Protein AF-A0AAV2QB35-F1 (afdb_monomer)

Structure (mmCIF, N/CA/C/O backbone):
data_AF-A0AAV2QB35-F1
#
_entry.id   AF-A0AAV2QB35-F1
#
loop_
_atom_site.group_PDB
_atom_site.id
_atom_site.type_symbol
_atom_site.label_atom_id
_atom_site.label_alt_id
_atom_site.label_comp_id
_atom_site.label_asym_id
_atom_site.label_entity_id
_atom_site.label_seq_id
_atom_site.pdbx_PDB_ins_code
_atom_site.Cartn_x
_atom_site.Cartn_y
_atom_site.Cartn_z
_atom_site.occupancy
_atom_site.B_iso_or_equiv
_atom_site.auth_seq_id
_atom_site.auth_comp_id
_atom_site.auth_asym_id
_atom_site.auth_atom_id
_atom_site.pdbx_PDB_model_num
ATOM 1 N N . ILE A 1 1 ? 18.410 -14.491 -2.965 1.00 77.62 1 ILE A N 1
ATOM 2 C CA . ILE A 1 1 ? 17.699 -13.394 -2.264 1.00 77.62 1 ILE A CA 1
ATOM 3 C C . ILE A 1 1 ? 16.600 -12.892 -3.188 1.00 77.62 1 ILE A C 1
ATOM 5 O O . ILE A 1 1 ? 16.887 -12.615 -4.350 1.00 77.62 1 ILE A O 1
ATOM 9 N N . VAL A 1 2 ? 15.359 -12.854 -2.707 1.00 91.88 2 VAL A N 1
ATOM 10 C CA . VAL A 1 2 ? 14.201 -12.323 -3.445 1.00 91.88 2 VAL A CA 1
ATOM 11 C C . VAL A 1 2 ? 14.108 -10.816 -3.195 1.00 91.88 2 VAL A C 1
ATOM 13 O O . VAL A 1 2 ? 14.470 -10.364 -2.118 1.00 91.88 2 VAL A O 1
ATOM 16 N N . TYR A 1 3 ? 13.650 -10.042 -4.180 1.00 95.44 3 TYR A N 1
ATOM 17 C CA . TYR A 1 3 ? 13.318 -8.626 -4.008 1.00 95.44 3 TYR A CA 1
ATOM 18 C C . TYR A 1 3 ? 12.000 -8.318 -4.701 1.00 95.44 3 TYR A C 1
ATOM 20 O O . TYR A 1 3 ? 11.795 -8.698 -5.857 1.00 95.44 3 TYR A O 1
ATOM 28 N N . SER A 1 4 ? 11.152 -7.566 -4.013 1.00 97.88 4 SER A N 1
ATOM 29 C CA . SER A 1 4 ? 9.894 -7.069 -4.557 1.00 97.88 4 SER A CA 1
ATOM 30 C C . SER A 1 4 ? 10.131 -5.958 -5.569 1.00 97.88 4 SER A C 1
ATOM 32 O O . SER A 1 4 ? 10.997 -5.100 -5.378 1.00 97.88 4 SER A O 1
ATOM 34 N N . ARG A 1 5 ? 9.374 -5.983 -6.668 1.00 98.25 5 ARG A N 1
ATOM 35 C CA . ARG A 1 5 ? 9.506 -5.013 -7.755 1.00 98.25 5 ARG A CA 1
ATOM 36 C C . ARG A 1 5 ? 8.150 -4.553 -8.261 1.00 98.25 5 ARG A C 1
ATOM 38 O O . ARG A 1 5 ? 7.239 -5.363 -8.400 1.00 98.25 5 ARG A O 1
ATOM 45 N N . VAL A 1 6 ? 8.073 -3.277 -8.612 1.00 98.44 6 VAL A N 1
ATOM 46 C CA . VAL A 1 6 ? 6.995 -2.701 -9.419 1.00 98.44 6 VAL A CA 1
ATOM 47 C C . VAL A 1 6 ? 7.465 -2.619 -10.865 1.00 98.44 6 VAL A C 1
ATOM 49 O O . VAL A 1 6 ? 8.637 -2.347 -11.123 1.00 98.44 6 VAL A O 1
ATOM 52 N N . ALA A 1 7 ? 6.573 -2.886 -11.814 1.00 98.31 7 ALA A N 1
ATOM 53 C CA . ALA A 1 7 ? 6.858 -2.767 -13.237 1.00 98.31 7 ALA A CA 1
ATOM 54 C C . ALA A 1 7 ? 5.775 -1.946 -13.935 1.00 98.31 7 ALA A C 1
ATOM 56 O O . ALA A 1 7 ? 4.620 -1.958 -13.510 1.00 98.31 7 ALA A O 1
ATOM 57 N N . LYS A 1 8 ? 6.146 -1.266 -15.022 1.00 97.25 8 LYS A N 1
ATOM 58 C CA . LYS A 1 8 ? 5.216 -0.529 -15.886 1.00 97.25 8 LYS A CA 1
ATOM 59 C C . LYS A 1 8 ? 5.380 -0.936 -17.347 1.00 97.25 8 LYS A C 1
ATOM 61 O O . LYS A 1 8 ? 6.457 -1.354 -17.769 1.00 97.25 8 LYS A O 1
ATOM 66 N N . VAL A 1 9 ? 4.298 -0.777 -18.103 1.00 97.88 9 VAL A N 1
ATOM 67 C CA . VAL A 1 9 ? 4.242 -0.893 -19.566 1.00 97.88 9 VAL A CA 1
ATOM 68 C C . VAL A 1 9 ? 3.297 0.176 -20.109 1.00 97.88 9 VAL A C 1
ATOM 70 O O . VAL A 1 9 ? 2.328 0.551 -19.446 1.00 97.88 9 VAL A O 1
ATOM 73 N N . CYS A 1 10 ? 3.548 0.662 -21.320 1.00 97.38 10 CYS A N 1
ATOM 74 C CA . CYS A 1 10 ? 2.635 1.585 -21.983 1.00 97.38 10 CYS A CA 1
ATOM 75 C C . CYS A 1 10 ? 1.424 0.831 -22.540 1.00 97.38 10 CYS A C 1
ATOM 77 O O . CYS A 1 10 ? 1.558 -0.172 -23.236 1.00 97.38 10 CYS A O 1
ATOM 79 N N . ARG A 1 11 ? 0.221 1.357 -22.286 1.00 96.81 11 ARG A N 1
ATOM 80 C CA . ARG A 1 11 ? -1.047 0.736 -22.708 1.00 96.81 11 ARG A CA 1
ATOM 81 C C . ARG A 1 11 ? -1.145 0.482 -24.219 1.00 96.81 11 ARG A C 1
ATOM 83 O O . ARG A 1 11 ? -1.779 -0.484 -24.624 1.00 96.81 11 ARG A O 1
ATOM 90 N N . HIS A 1 12 ? -0.556 1.355 -25.033 1.00 95.44 12 HIS A N 1
ATOM 91 C CA . HIS A 1 12 ? -0.608 1.293 -26.499 1.00 95.44 12 HIS A CA 1
ATOM 92 C C . HIS A 1 12 ? 0.713 0.818 -27.124 1.00 95.44 12 HIS A C 1
ATOM 94 O O . HIS A 1 12 ? 1.019 1.177 -28.258 1.00 95.44 12 HIS A O 1
ATOM 100 N N . ASP A 1 13 ? 1.516 0.046 -26.389 1.00 96.81 13 ASP A N 1
ATOM 101 C CA . ASP A 1 13 ? 2.725 -0.562 -26.938 1.00 96.81 13 ASP A CA 1
ATOM 102 C C . ASP A 1 13 ? 2.350 -1.664 -27.950 1.00 96.81 13 ASP A C 1
ATOM 104 O O . ASP A 1 13 ? 1.782 -2.696 -27.594 1.00 96.81 13 ASP A O 1
ATOM 108 N N . LYS A 1 14 ? 2.639 -1.414 -29.230 1.00 96.50 14 LYS A N 1
ATOM 109 C CA . LYS A 1 14 ? 2.382 -2.308 -30.369 1.00 96.50 14 LYS A CA 1
ATOM 110 C C . LYS A 1 14 ? 3.528 -3.301 -30.628 1.00 96.50 14 LYS A C 1
ATOM 112 O O . LYS A 1 14 ? 3.446 -4.066 -31.588 1.00 96.50 14 LYS A O 1
ATOM 117 N N . GLY A 1 15 ? 4.591 -3.275 -29.820 1.00 95.50 15 GLY A N 1
ATOM 118 C CA . GLY A 1 15 ? 5.857 -3.942 -30.115 1.00 95.50 15 GLY A CA 1
ATOM 119 C C . GLY A 1 15 ? 6.756 -3.143 -31.065 1.00 95.50 15 GLY A C 1
ATOM 120 O O . GLY A 1 15 ? 6.350 -2.138 -31.645 1.00 95.50 15 GLY A O 1
ATOM 121 N N . GLY A 1 16 ? 8.008 -3.583 -31.212 1.00 95.44 16 GLY A N 1
ATOM 122 C CA . GLY A 1 16 ? 9.006 -2.901 -32.046 1.00 95.44 16 GLY A CA 1
ATOM 123 C C . GLY A 1 16 ? 9.010 -3.348 -33.520 1.00 95.44 16 GLY A C 1
ATOM 124 O O . GLY A 1 16 ? 8.321 -4.303 -33.894 1.00 95.44 16 GLY A O 1
ATOM 125 N N . PRO A 1 17 ? 9.822 -2.713 -34.384 1.00 94.62 17 PRO A N 1
ATOM 126 C CA . PRO A 1 17 ? 9.984 -3.107 -35.776 1.00 94.62 17 PRO A CA 1
ATOM 127 C C . PRO A 1 17 ? 10.629 -4.491 -35.926 1.00 94.62 17 PRO A C 1
ATOM 129 O O . PRO A 1 17 ? 11.305 -5.012 -35.035 1.00 94.62 17 PRO A O 1
ATOM 132 N N . HIS A 1 18 ? 10.450 -5.083 -37.110 1.00 92.31 18 HIS A N 1
ATOM 133 C CA . HIS A 1 18 ? 11.118 -6.312 -37.556 1.00 92.31 18 HIS A CA 1
ATOM 134 C C . HIS A 1 18 ? 11.116 -7.445 -36.509 1.00 92.31 18 HIS A C 1
ATOM 136 O O . HIS A 1 18 ? 10.085 -8.067 -36.254 1.00 92.31 18 HIS A O 1
ATOM 142 N N . LYS A 1 19 ? 12.276 -7.715 -35.901 1.00 92.69 19 LYS A N 1
ATOM 143 C CA . LYS A 1 19 ? 12.513 -8.787 -34.924 1.00 92.69 19 LYS A CA 1
ATOM 144 C C . LYS A 1 19 ? 11.903 -8.516 -33.539 1.00 92.69 19 LYS A C 1
ATOM 146 O O . LYS A 1 19 ? 11.843 -9.428 -32.719 1.00 92.69 19 LYS A O 1
ATOM 151 N N . PHE A 1 20 ? 11.443 -7.291 -33.275 1.00 93.69 20 PHE A N 1
ATOM 152 C CA . PHE A 1 20 ? 10.885 -6.864 -31.987 1.00 93.69 20 PHE A CA 1
ATOM 153 C C . PHE A 1 20 ? 9.349 -6.823 -31.946 1.00 93.69 20 PHE A C 1
ATOM 155 O O . PHE A 1 20 ? 8.796 -6.446 -30.917 1.00 93.69 20 PHE A O 1
ATOM 162 N N . ARG A 1 21 ? 8.651 -7.263 -33.005 1.00 94.00 21 ARG A N 1
ATOM 163 C CA . ARG A 1 21 ? 7.173 -7.211 -33.105 1.00 94.00 21 ARG A CA 1
ATOM 164 C C . ARG A 1 21 ? 6.436 -7.825 -31.912 1.00 94.00 21 ARG A C 1
ATOM 166 O O . ARG A 1 21 ? 5.411 -7.311 -31.496 1.00 94.00 21 ARG A O 1
ATOM 173 N N . ASN A 1 22 ? 6.983 -8.897 -31.338 1.00 93.94 22 ASN A N 1
ATOM 174 C CA . ASN A 1 22 ? 6.391 -9.615 -30.202 1.00 93.94 22 ASN A CA 1
ATOM 175 C C . ASN A 1 22 ? 7.131 -9.335 -28.878 1.00 93.94 22 ASN A C 1
ATOM 177 O O . ASN A 1 22 ? 7.207 -10.209 -28.011 1.00 93.94 22 ASN A O 1
ATOM 181 N N . LYS A 1 23 ? 7.778 -8.171 -28.747 1.00 95.12 23 LYS A N 1
ATOM 182 C CA . LYS A 1 23 ? 8.548 -7.767 -27.561 1.00 95.12 23 LYS A CA 1
ATOM 183 C C . LYS A 1 23 ? 8.037 -6.425 -27.047 1.00 95.12 23 LYS A C 1
ATOM 185 O O . LYS A 1 23 ? 7.847 -5.511 -27.839 1.00 95.12 23 LYS A O 1
ATOM 190 N N . TRP A 1 24 ? 7.873 -6.308 -25.729 1.00 96.88 24 TRP A N 1
ATOM 191 C CA . TRP A 1 24 ? 7.588 -5.027 -25.080 1.00 96.88 24 TRP A CA 1
ATOM 192 C C . TRP A 1 24 ? 8.720 -4.036 -25.349 1.00 96.88 24 TRP A C 1
ATOM 194 O O . TRP A 1 24 ? 9.888 -4.371 -25.142 1.00 96.88 24 TRP A O 1
ATOM 204 N N . THR A 1 25 ? 8.377 -2.821 -25.770 1.00 96.69 25 THR A N 1
ATOM 205 C CA . THR A 1 25 ? 9.335 -1.730 -26.002 1.00 96.69 25 THR A CA 1
ATOM 206 C C . THR A 1 25 ? 9.368 -0.735 -24.846 1.00 96.69 25 THR A C 1
ATOM 208 O O . THR A 1 25 ? 10.194 0.172 -24.841 1.00 96.69 25 THR A O 1
ATOM 211 N N . SER A 1 26 ? 8.452 -0.884 -23.886 1.00 97.31 26 SER A N 1
ATOM 212 C CA . SER A 1 26 ? 8.243 0.044 -22.771 1.00 97.31 26 SER A CA 1
ATOM 213 C C . SER A 1 26 ? 8.326 -0.602 -21.380 1.00 97.31 26 SER A C 1
ATOM 215 O O . SER A 1 26 ? 8.061 0.063 -20.381 1.00 97.31 26 SER A O 1
ATOM 217 N N . TYR A 1 27 ? 8.684 -1.891 -21.297 1.00 98.31 27 TYR A N 1
ATOM 218 C CA . TYR A 1 27 ? 8.778 -2.611 -20.025 1.00 98.31 27 TYR A CA 1
ATOM 219 C C . TYR A 1 27 ? 9.960 -2.120 -19.187 1.00 98.31 27 TYR A C 1
ATOM 221 O O . TYR A 1 27 ? 11.113 -2.332 -19.562 1.00 98.31 27 TYR A O 1
ATOM 229 N N . LEU A 1 28 ? 9.657 -1.553 -18.020 1.00 98.50 28 LEU A N 1
ATOM 230 C CA . LEU A 1 28 ? 10.626 -1.200 -16.983 1.00 98.50 28 LEU A CA 1
ATOM 231 C C . LEU A 1 28 ? 10.181 -1.750 -15.632 1.00 98.50 28 LEU A C 1
ATOM 233 O O . LEU A 1 28 ? 8.985 -1.913 -15.384 1.00 98.50 28 LEU A O 1
ATOM 237 N N . LYS A 1 29 ? 11.141 -2.003 -14.740 1.00 98.44 29 LYS A N 1
ATOM 238 C CA . LYS A 1 29 ? 10.894 -2.411 -13.354 1.00 98.44 29 LYS A CA 1
ATOM 239 C C . LYS A 1 29 ? 11.837 -1.716 -12.377 1.00 98.44 29 LYS A C 1
ATOM 241 O O . LYS A 1 29 ? 13.006 -1.516 -12.685 1.00 98.44 29 LYS A O 1
ATOM 246 N N . SER A 1 30 ? 11.357 -1.440 -11.173 1.00 98.44 30 SER A N 1
ATOM 247 C CA . SER A 1 30 ? 12.172 -0.945 -10.062 1.00 98.44 30 SER A CA 1
ATOM 248 C C . SER A 1 30 ? 11.907 -1.746 -8.785 1.00 98.44 30 SER A C 1
ATOM 250 O O . SER A 1 30 ? 10.865 -2.391 -8.651 1.00 98.44 30 SER A O 1
ATOM 252 N N . ARG A 1 31 ? 12.878 -1.763 -7.868 1.00 98.06 31 ARG A N 1
ATOM 253 C CA . ARG A 1 31 ? 12.754 -2.376 -6.540 1.00 98.06 31 ARG A CA 1
ATOM 254 C C . ARG A 1 31 ? 11.818 -1.539 -5.665 1.00 98.06 31 ARG A C 1
ATOM 256 O O . ARG A 1 31 ? 11.894 -0.321 -5.680 1.00 98.06 31 ARG A O 1
ATOM 263 N N . LEU A 1 32 ? 10.985 -2.203 -4.869 1.00 98.38 32 LEU A N 1
ATOM 264 C CA . LEU A 1 32 ? 10.256 -1.578 -3.762 1.00 98.38 32 LEU A CA 1
ATOM 265 C C . LEU A 1 32 ? 11.056 -1.765 -2.469 1.00 98.38 32 LEU A C 1
ATOM 267 O O . LEU A 1 32 ? 11.490 -2.885 -2.177 1.00 98.38 32 LEU A O 1
ATOM 271 N N . THR A 1 33 ? 11.239 -0.697 -1.697 1.00 97.12 33 THR A N 1
ATOM 272 C CA . THR A 1 33 ? 11.942 -0.751 -0.410 1.00 97.12 33 THR A CA 1
ATOM 273 C C . THR A 1 33 ? 10.955 -0.615 0.743 1.00 97.12 33 THR A C 1
ATOM 275 O O . THR A 1 33 ? 10.469 0.471 1.037 1.00 97.12 33 THR A O 1
ATOM 278 N N . CYS A 1 34 ? 10.679 -1.733 1.414 1.00 97.38 34 CYS A N 1
ATOM 279 C CA . CYS A 1 34 ? 9.972 -1.769 2.692 1.00 97.38 34 CYS A CA 1
ATOM 280 C C . CYS A 1 34 ? 10.963 -2.200 3.776 1.00 97.38 34 CYS A C 1
ATOM 282 O O . CYS A 1 34 ? 11.370 -3.364 3.815 1.00 97.38 34 CYS A O 1
ATOM 284 N N . SER A 1 35 ? 11.411 -1.264 4.612 1.00 95.44 35 SER A N 1
ATOM 285 C CA . SER A 1 35 ? 12.466 -1.525 5.595 1.00 95.44 35 SER A CA 1
ATOM 286 C C . SER A 1 35 ? 12.375 -0.642 6.825 1.00 95.44 35 SER A C 1
ATOM 288 O O . SER A 1 35 ? 11.901 0.486 6.740 1.00 95.44 35 SER A O 1
ATOM 290 N N . ILE A 1 36 ? 12.900 -1.132 7.944 1.00 93.88 36 ILE A N 1
ATOM 291 C CA . ILE A 1 36 ? 13.097 -0.351 9.169 1.00 93.88 36 ILE A CA 1
ATOM 292 C C . ILE A 1 36 ? 14.437 0.377 9.058 1.00 93.88 36 ILE A C 1
ATOM 294 O O . ILE A 1 36 ? 15.460 -0.255 8.778 1.00 93.88 36 ILE A O 1
ATOM 298 N N . ALA A 1 37 ? 14.427 1.694 9.263 1.00 89.12 37 ALA A N 1
ATOM 299 C CA . ALA A 1 37 ? 15.639 2.503 9.281 1.00 89.12 37 ALA A CA 1
ATOM 300 C C . ALA A 1 37 ? 16.527 2.168 10.496 1.00 89.12 37 ALA A C 1
ATOM 302 O O . ALA A 1 37 ? 16.034 1.860 11.579 1.00 89.12 37 ALA A O 1
ATOM 303 N N . GLY A 1 38 ? 17.843 2.254 10.313 1.00 84.62 38 GLY A N 1
ATOM 304 C CA . GLY A 1 38 ? 18.861 2.009 11.337 1.00 84.62 38 GLY A CA 1
ATOM 305 C C . GLY A 1 38 ? 20.247 1.893 10.700 1.00 84.62 38 GLY A C 1
ATOM 306 O O . GLY A 1 38 ? 20.352 1.928 9.474 1.00 84.62 38 GLY A O 1
ATOM 307 N N . ASP A 1 39 ? 21.295 1.715 11.513 1.00 85.44 39 ASP A N 1
ATOM 308 C CA . ASP A 1 39 ? 22.680 1.542 11.024 1.00 85.44 39 ASP A CA 1
ATOM 309 C C . ASP A 1 39 ? 22.795 0.384 10.021 1.00 85.44 39 ASP A C 1
ATOM 311 O O . ASP A 1 39 ? 23.538 0.453 9.043 1.00 85.44 39 ASP A O 1
ATOM 315 N N . HIS A 1 40 ? 22.002 -0.667 10.247 1.00 87.88 40 HIS A N 1
ATOM 316 C CA . HIS A 1 40 ? 21.805 -1.781 9.329 1.00 87.88 40 HIS A CA 1
ATOM 317 C C . HIS A 1 40 ? 20.303 -1.924 9.052 1.00 87.88 40 HIS A C 1
ATOM 319 O O . HIS A 1 40 ? 19.583 -2.466 9.894 1.00 87.88 40 HIS A O 1
ATOM 325 N N . PRO A 1 41 ? 19.803 -1.433 7.903 1.00 90.88 41 PRO A N 1
ATOM 326 C CA . PRO A 1 41 ? 18.377 -1.479 7.613 1.00 90.88 41 PRO A CA 1
ATOM 327 C C . PRO A 1 41 ? 17.854 -2.917 7.527 1.00 90.88 41 PRO A C 1
ATOM 329 O O . PRO A 1 41 ? 18.456 -3.774 6.873 1.00 90.88 41 PRO A O 1
ATOM 332 N N . PHE A 1 42 ? 16.706 -3.173 8.154 1.00 92.69 42 PHE A N 1
ATOM 333 C CA . PHE A 1 42 ? 16.035 -4.474 8.113 1.00 92.69 42 PHE A CA 1
ATOM 334 C C . PHE A 1 42 ? 14.966 -4.482 7.019 1.00 92.69 42 PHE A C 1
ATOM 336 O O . PHE A 1 42 ? 14.057 -3.654 7.057 1.00 92.69 42 PHE A O 1
ATOM 343 N N . TYR A 1 43 ? 15.059 -5.394 6.046 1.00 94.06 43 TYR A N 1
ATOM 344 C CA . TYR A 1 43 ? 14.220 -5.385 4.840 1.00 94.06 43 TYR A CA 1
ATOM 345 C C . TYR A 1 43 ? 13.162 -6.492 4.826 1.00 94.06 43 TYR A C 1
ATOM 347 O O . TYR A 1 43 ? 13.480 -7.674 4.965 1.00 94.06 43 TYR A O 1
ATOM 355 N N . PHE A 1 44 ? 11.930 -6.115 4.485 1.00 95.94 44 PHE A N 1
ATOM 356 C CA . PHE A 1 44 ? 10.847 -7.033 4.138 1.00 95.94 44 PHE A CA 1
ATOM 357 C C . PHE A 1 44 ? 10.819 -7.202 2.618 1.00 95.94 44 PHE A C 1
ATOM 359 O O . PHE A 1 44 ? 10.361 -6.337 1.870 1.00 95.94 44 PHE A O 1
ATOM 366 N N . ASN A 1 45 ? 11.397 -8.300 2.143 1.00 94.50 45 ASN A N 1
ATOM 367 C CA . ASN A 1 45 ? 11.756 -8.451 0.737 1.00 94.50 45 ASN A CA 1
ATOM 368 C C . ASN A 1 45 ? 10.662 -9.080 -0.135 1.00 94.50 45 ASN A C 1
ATOM 370 O O . ASN A 1 45 ? 10.691 -8.885 -1.354 1.00 94.50 45 ASN A O 1
ATOM 374 N N . GLU A 1 46 ? 9.718 -9.822 0.447 1.00 96.25 46 GLU A N 1
ATOM 375 C CA . GLU A 1 46 ? 8.739 -10.629 -0.289 1.00 96.25 46 GLU A CA 1
ATOM 376 C C . GLU A 1 46 ? 7.325 -10.046 -0.199 1.00 96.25 46 GLU A C 1
ATOM 378 O O . GLU A 1 46 ? 6.626 -10.221 0.796 1.00 96.25 46 GLU A O 1
ATOM 383 N N . ILE A 1 47 ? 6.870 -9.381 -1.258 1.00 97.56 47 ILE A N 1
ATOM 384 C CA . ILE A 1 47 ? 5.512 -8.843 -1.362 1.00 97.56 47 ILE A CA 1
ATOM 385 C C . ILE A 1 47 ? 4.476 -9.972 -1.434 1.00 97.56 47 ILE A C 1
ATOM 387 O O . ILE A 1 47 ? 4.656 -10.930 -2.183 1.00 97.56 47 ILE A O 1
ATOM 391 N N . GLN A 1 48 ? 3.399 -9.862 -0.656 1.00 97.19 48 GLN A N 1
ATOM 392 C CA . GLN A 1 48 ? 2.311 -10.849 -0.610 1.00 97.19 48 GLN A CA 1
ATOM 393 C C . GLN A 1 48 ? 1.032 -10.328 -1.274 1.00 97.19 48 GLN A C 1
ATOM 395 O O . GLN A 1 48 ? 0.375 -11.057 -2.011 1.00 97.19 48 GLN A O 1
ATOM 400 N N . ALA A 1 49 ? 0.690 -9.058 -1.045 1.00 98.06 49 ALA A N 1
ATOM 401 C CA . ALA A 1 49 ? -0.516 -8.437 -1.585 1.00 98.06 49 ALA A CA 1
ATOM 402 C C . ALA A 1 49 ? -0.359 -6.919 -1.699 1.00 98.06 49 ALA A C 1
ATOM 404 O O . ALA A 1 49 ? 0.450 -6.318 -0.991 1.00 98.06 49 ALA A O 1
ATOM 405 N N . THR A 1 50 ? -1.171 -6.301 -2.556 1.00 98.31 50 THR A N 1
ATOM 406 C CA . THR A 1 50 ? -1.263 -4.845 -2.713 1.00 98.31 50 THR A CA 1
ATOM 407 C C . THR A 1 50 ? -2.711 -4.395 -2.811 1.00 98.31 50 THR A C 1
ATOM 409 O O . THR A 1 50 ? -3.570 -5.147 -3.272 1.00 98.31 50 THR A O 1
ATOM 412 N N . THR A 1 51 ? -2.974 -3.145 -2.450 1.00 98.31 51 THR A N 1
ATOM 413 C CA . THR A 1 51 ? -4.273 -2.505 -2.671 1.00 98.31 51 THR A CA 1
ATOM 414 C C . THR A 1 51 ? -4.389 -1.940 -4.085 1.00 98.31 51 THR A C 1
ATOM 416 O O . THR A 1 51 ? -3.407 -1.819 -4.820 1.00 98.31 51 THR A O 1
ATOM 419 N N . ALA A 1 52 ? -5.603 -1.529 -4.453 1.00 96.50 52 ALA A N 1
ATOM 420 C CA . ALA A 1 52 ? -5.774 -0.532 -5.505 1.00 96.50 52 ALA A CA 1
ATOM 421 C C . ALA A 1 52 ? -5.177 0.827 -5.062 1.00 96.50 52 ALA A C 1
ATOM 423 O O . ALA A 1 52 ? -4.951 1.022 -3.861 1.00 96.50 52 ALA A O 1
ATOM 424 N N . PRO A 1 53 ? -4.929 1.765 -5.994 1.00 97.44 53 PRO A N 1
ATOM 425 C CA . PRO A 1 53 ? -4.529 3.125 -5.647 1.00 97.44 53 PRO A CA 1
ATOM 426 C C . PRO A 1 53 ? -5.580 3.814 -4.763 1.00 97.44 53 PRO A C 1
ATOM 428 O O . PRO A 1 53 ? -6.776 3.764 -5.055 1.00 97.44 53 PRO A O 1
ATOM 431 N N . VAL A 1 54 ? -5.121 4.449 -3.687 1.00 97.44 54 VAL A N 1
ATOM 432 C CA . VAL A 1 54 ? -5.928 5.135 -2.676 1.00 97.44 54 VAL A CA 1
ATOM 433 C C . VAL A 1 54 ? -5.593 6.619 -2.693 1.00 97.44 54 VAL A C 1
ATOM 435 O O . VAL A 1 54 ? -4.517 7.034 -2.262 1.00 97.44 54 VAL A O 1
ATOM 438 N N . GLU A 1 55 ? -6.519 7.428 -3.193 1.00 97.38 55 GLU A N 1
ATOM 439 C CA . GLU A 1 55 ? -6.411 8.884 -3.141 1.00 97.38 55 GLU A CA 1
ATOM 440 C C . GLU A 1 55 ? -6.730 9.392 -1.734 1.00 97.38 55 GLU A C 1
ATOM 442 O O . GLU A 1 55 ? -7.756 9.042 -1.146 1.00 97.38 55 GLU A O 1
ATOM 447 N N . GLY A 1 56 ? -5.865 10.250 -1.198 1.00 95.94 56 GLY A N 1
ATOM 448 C CA . GLY A 1 56 ? -6.048 10.782 0.142 1.00 95.94 56 GLY A CA 1
ATOM 449 C C . GLY A 1 56 ? -5.225 12.023 0.440 1.00 95.94 56 GLY A C 1
ATOM 450 O O . GLY A 1 56 ? -4.420 12.486 -0.371 1.00 95.94 56 GLY A O 1
ATOM 451 N N . ARG A 1 57 ? -5.451 12.577 1.632 1.00 96.00 57 ARG A N 1
ATOM 452 C CA . ARG A 1 57 ? -4.683 13.692 2.185 1.00 96.00 57 ARG A CA 1
ATOM 453 C C . ARG A 1 57 ? -4.073 13.276 3.523 1.00 96.00 57 ARG A C 1
ATOM 455 O O . ARG A 1 57 ? -4.786 12.784 4.394 1.00 96.00 57 ARG A O 1
ATOM 462 N N . TYR A 1 58 ? -2.768 13.487 3.666 1.00 95.38 58 TYR A N 1
ATOM 463 C CA . TYR A 1 58 ? -1.967 13.083 4.820 1.00 95.38 58 TYR A CA 1
ATOM 464 C C . TYR A 1 58 ? -1.193 14.301 5.341 1.00 95.38 58 TYR A C 1
ATOM 466 O O . TYR A 1 58 ? -0.221 14.736 4.716 1.00 95.38 58 TYR A O 1
ATOM 474 N N . GLY A 1 59 ? -1.651 14.915 6.434 1.00 93.00 59 GLY A N 1
ATOM 475 C CA . GLY A 1 59 ? -1.274 16.295 6.755 1.00 93.00 59 GLY A CA 1
ATOM 476 C C . GLY A 1 59 ? -1.719 17.240 5.637 1.00 93.00 59 GLY A C 1
ATOM 477 O O . GLY A 1 59 ? -2.829 17.143 5.114 1.00 93.00 59 GLY A O 1
ATOM 478 N N . ASP A 1 60 ? -0.810 18.096 5.185 1.00 92.25 60 ASP A N 1
ATOM 479 C CA . ASP A 1 60 ? -1.070 19.002 4.061 1.00 92.25 60 ASP A CA 1
ATOM 480 C C . ASP A 1 60 ? -0.830 18.361 2.682 1.00 92.25 60 ASP A C 1
ATOM 482 O O . ASP A 1 60 ? -1.105 18.978 1.650 1.00 92.25 60 ASP A O 1
ATOM 486 N N . TYR A 1 61 ? -0.358 17.111 2.641 1.00 94.62 61 TYR A N 1
ATOM 487 C CA . TYR A 1 61 ? 0.066 16.442 1.416 1.00 94.62 61 TYR A CA 1
ATOM 488 C C . TYR A 1 61 ? -1.055 15.586 0.814 1.00 94.62 61 TYR A C 1
ATOM 490 O O . TYR A 1 61 ? -1.470 14.583 1.396 1.00 94.62 61 TYR A O 1
ATOM 498 N N . ALA A 1 62 ? -1.552 15.973 -0.362 1.00 96.50 62 ALA A N 1
ATOM 499 C CA . ALA A 1 62 ? -2.502 15.175 -1.134 1.00 96.50 62 ALA A CA 1
ATOM 500 C C . ALA A 1 62 ? -1.746 14.260 -2.102 1.00 96.50 62 ALA A C 1
ATOM 502 O O . ALA A 1 62 ? -0.924 14.736 -2.882 1.00 96.50 62 ALA A O 1
ATOM 503 N N . THR A 1 63 ? -2.014 12.957 -2.054 1.00 97.00 63 THR A N 1
ATOM 504 C CA . THR A 1 63 ? -1.330 11.977 -2.905 1.00 97.00 63 THR A CA 1
ATOM 505 C C . THR A 1 63 ? -2.160 10.712 -3.091 1.00 97.00 63 THR A C 1
ATOM 507 O O . THR A 1 63 ? -3.176 10.506 -2.426 1.00 97.00 63 THR A O 1
ATOM 510 N N . THR A 1 64 ? -1.714 9.861 -4.010 1.00 97.88 64 THR A N 1
ATOM 511 C CA . THR A 1 64 ? -2.271 8.528 -4.234 1.00 97.88 64 THR A CA 1
ATOM 512 C C . THR A 1 64 ? -1.307 7.488 -3.682 1.00 97.88 64 THR A C 1
ATOM 514 O O . THR A 1 64 ? -0.175 7.388 -4.160 1.00 97.88 64 THR A O 1
ATOM 517 N N . LEU A 1 65 ? -1.748 6.715 -2.692 1.00 98.06 65 LEU A N 1
ATOM 518 C CA . LEU A 1 65 ? -0.960 5.652 -2.074 1.00 98.06 65 LEU A CA 1
ATOM 519 C C . LEU A 1 65 ? -1.346 4.276 -2.611 1.00 98.06 65 LEU A C 1
ATOM 521 O O . LEU A 1 65 ? -2.506 3.998 -2.896 1.00 98.06 65 LEU A O 1
ATOM 525 N N . ILE A 1 66 ? -0.366 3.388 -2.696 1.00 98.56 66 ILE A N 1
ATOM 526 C CA . ILE A 1 66 ? -0.562 1.950 -2.859 1.00 98.56 66 ILE A CA 1
ATOM 527 C C . ILE A 1 66 ? 0.001 1.293 -1.607 1.00 98.56 66 ILE A C 1
ATOM 529 O O . ILE A 1 66 ? 1.193 1.414 -1.320 1.00 98.56 66 ILE A O 1
ATOM 533 N N . TYR A 1 67 ? -0.850 0.598 -0.860 1.00 98.69 67 TYR A N 1
ATOM 534 C CA . TYR A 1 67 ? -0.415 -0.178 0.292 1.00 98.69 67 TYR A CA 1
ATOM 535 C C . TYR A 1 67 ? -0.011 -1.576 -0.160 1.00 98.69 67 TYR A C 1
ATOM 537 O O . TYR A 1 67 ? -0.671 -2.181 -1.005 1.00 98.69 67 TYR A O 1
ATOM 545 N N . GLY A 1 68 ? 1.068 -2.097 0.412 1.00 98.44 68 GLY A N 1
ATOM 546 C CA . GLY A 1 68 ? 1.568 -3.436 0.147 1.00 98.44 68 GLY A CA 1
ATOM 547 C C . GLY A 1 68 ? 1.931 -4.162 1.433 1.00 98.44 68 GLY A C 1
ATOM 548 O O . GLY A 1 68 ? 2.478 -3.564 2.361 1.00 98.44 68 GLY A O 1
ATOM 549 N N . ILE A 1 69 ? 1.638 -5.459 1.467 1.00 98.38 69 ILE A N 1
ATOM 550 C CA . ILE A 1 69 ? 2.124 -6.379 2.492 1.00 98.38 69 ILE A CA 1
ATOM 551 C C . ILE A 1 69 ? 3.425 -6.998 2.010 1.00 98.38 69 ILE A C 1
ATOM 553 O O . ILE A 1 69 ? 3.486 -7.522 0.899 1.00 98.38 69 ILE A O 1
ATOM 557 N N . PHE A 1 70 ? 4.423 -7.005 2.881 1.00 97.50 70 PHE A N 1
ATOM 558 C CA . PHE A 1 70 ? 5.712 -7.638 2.672 1.00 97.50 70 PHE A CA 1
ATOM 559 C C . PHE A 1 70 ? 5.995 -8.585 3.827 1.00 97.50 70 PHE A C 1
ATOM 561 O O . PHE A 1 70 ? 5.556 -8.347 4.948 1.00 97.50 70 PHE A O 1
ATOM 568 N N . LYS A 1 71 ? 6.767 -9.630 3.566 1.00 94.31 71 LYS A N 1
ATOM 569 C CA . LYS A 1 71 ? 7.323 -10.498 4.596 1.00 94.31 71 LYS A CA 1
ATOM 570 C C . LYS A 1 71 ? 8.829 -10.642 4.434 1.00 94.31 71 LYS A C 1
ATOM 572 O O . LYS A 1 71 ? 9.415 -10.317 3.391 1.00 94.31 71 LYS A O 1
ATOM 577 N N . THR A 1 72 ? 9.456 -11.091 5.501 1.00 92.62 72 THR A N 1
ATOM 578 C CA . THR A 1 72 ? 10.828 -11.595 5.509 1.00 92.62 72 THR A CA 1
ATOM 579 C C . THR A 1 72 ? 10.938 -12.892 4.703 1.00 92.62 72 THR A C 1
ATOM 581 O O . THR A 1 72 ? 9.948 -13.515 4.328 1.00 92.62 72 THR A O 1
ATOM 584 N N . HIS A 1 73 ? 12.166 -13.291 4.380 1.00 86.38 73 HIS A N 1
ATOM 585 C CA . HIS A 1 73 ? 12.398 -14.532 3.644 1.00 86.38 73 HIS A CA 1
ATOM 586 C C . HIS A 1 73 ? 12.072 -15.765 4.507 1.00 86.38 73 HIS A C 1
ATOM 588 O O . HIS A 1 73 ? 12.322 -15.735 5.706 1.00 86.38 73 HIS A O 1
ATOM 594 N N . GLU A 1 74 ? 11.602 -16.864 3.903 1.00 72.56 74 GLU A N 1
ATOM 595 C CA . GLU A 1 74 ? 11.188 -18.093 4.617 1.00 72.56 74 GLU A CA 1
ATOM 596 C C . GLU A 1 74 ? 12.272 -18.696 5.528 1.00 72.56 74 GLU A C 1
ATOM 598 O O . GLU A 1 74 ? 11.956 -19.272 6.562 1.00 72.56 74 GLU A O 1
ATOM 603 N N . ASN A 1 75 ? 13.554 -18.526 5.186 1.00 69.81 75 ASN A N 1
ATOM 604 C CA . ASN A 1 75 ? 14.682 -18.984 6.011 1.00 69.81 75 ASN A CA 1
ATOM 605 C C . ASN A 1 75 ? 15.093 -17.982 7.116 1.00 69.81 75 ASN A C 1
ATOM 607 O O . ASN A 1 75 ? 16.157 -18.128 7.716 1.00 69.81 75 ASN A O 1
ATOM 611 N N . SER A 1 76 ? 14.308 -16.925 7.335 1.00 74.50 76 SER A N 1
ATOM 612 C CA . SER A 1 76 ? 14.534 -15.867 8.328 1.00 74.50 76 SER A CA 1
ATOM 613 C C . SER A 1 76 ? 13.471 -15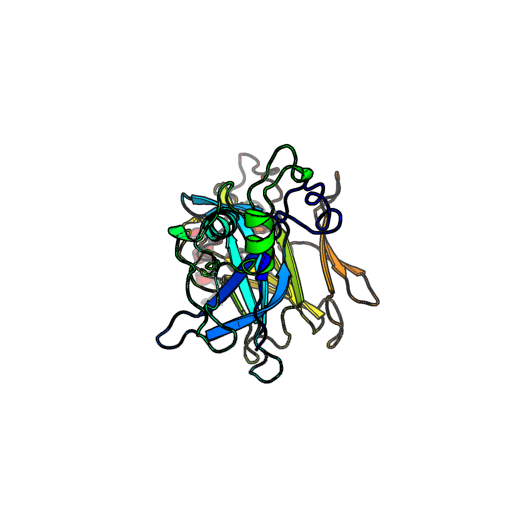.916 9.438 1.00 74.50 76 SER A C 1
ATOM 615 O O . SER A 1 76 ? 12.734 -16.892 9.562 1.00 74.50 76 SER A O 1
ATOM 617 N N . THR A 1 77 ? 13.393 -14.878 10.275 1.00 75.56 77 THR A N 1
ATOM 618 C CA . THR A 1 77 ? 12.273 -14.693 11.212 1.00 75.56 77 THR A CA 1
ATOM 619 C C . THR A 1 77 ? 10.961 -14.619 10.429 1.00 75.56 77 THR A C 1
ATOM 621 O O . THR A 1 77 ? 10.969 -14.129 9.309 1.00 75.56 77 THR A O 1
ATOM 624 N N . LEU A 1 78 ? 9.837 -15.110 10.964 1.00 84.81 78 LEU A N 1
ATOM 625 C CA . LEU A 1 78 ? 8.526 -14.978 10.305 1.00 84.81 78 LEU A CA 1
ATOM 626 C C . LEU A 1 78 ? 7.921 -13.627 10.692 1.00 84.81 78 LEU A C 1
ATOM 628 O O . LEU A 1 78 ? 7.254 -13.498 11.712 1.00 84.81 78 LEU A O 1
ATOM 632 N N . GLU A 1 79 ? 8.209 -12.593 9.913 1.00 91.75 79 GLU A N 1
ATOM 633 C CA . GLU A 1 79 ? 7.743 -11.238 10.187 1.00 91.75 79 GLU A CA 1
ATOM 634 C C . GLU A 1 79 ? 7.064 -10.671 8.950 1.00 91.75 79 GLU A C 1
ATOM 636 O O . GLU A 1 79 ? 7.445 -10.945 7.810 1.00 91.75 79 GLU A O 1
ATOM 641 N N . SER A 1 80 ? 6.030 -9.870 9.173 1.00 95.56 80 SER A N 1
ATOM 642 C CA . SER A 1 80 ? 5.298 -9.190 8.107 1.00 95.56 80 SER A CA 1
ATOM 643 C C . SER A 1 80 ? 5.279 -7.693 8.349 1.00 95.56 80 SER A C 1
ATOM 645 O O . SER A 1 80 ? 5.321 -7.231 9.483 1.00 95.56 80 SER A O 1
ATOM 647 N N . ALA A 1 81 ? 5.170 -6.918 7.283 1.00 97.19 81 ALA A N 1
ATOM 648 C CA . ALA A 1 81 ? 5.086 -5.476 7.344 1.00 97.19 81 ALA A CA 1
ATOM 649 C C . ALA A 1 81 ? 4.089 -4.947 6.319 1.00 97.19 81 ALA A C 1
ATOM 651 O O . ALA A 1 81 ? 3.948 -5.492 5.225 1.00 97.19 81 ALA A O 1
ATOM 652 N N . VAL A 1 82 ? 3.424 -3.851 6.665 1.00 98.44 82 VAL A N 1
ATOM 653 C CA . VAL A 1 82 ? 2.647 -3.052 5.719 1.00 98.44 82 VAL A CA 1
ATOM 654 C C . VAL A 1 82 ? 3.438 -1.798 5.398 1.00 98.44 82 VAL A C 1
ATOM 656 O O . VAL A 1 82 ? 3.721 -1.007 6.291 1.00 98.44 82 VAL A O 1
ATOM 659 N N . CYS A 1 83 ? 3.759 -1.591 4.127 1.00 98.44 83 CYS A N 1
ATOM 660 C CA . CYS A 1 83 ? 4.345 -0.352 3.627 1.00 98.44 83 CYS A CA 1
ATOM 661 C C . CYS A 1 83 ? 3.377 0.330 2.659 1.00 98.44 83 CYS A C 1
ATOM 663 O O . CYS A 1 83 ? 2.558 -0.327 2.019 1.00 98.44 83 CYS A O 1
ATOM 665 N N . ALA A 1 84 ? 3.474 1.650 2.551 1.00 98.38 84 ALA A N 1
ATOM 666 C CA . ALA A 1 84 ? 2.760 2.433 1.551 1.00 98.38 84 ALA A CA 1
ATOM 667 C C . ALA A 1 84 ? 3.772 3.048 0.585 1.00 98.38 84 ALA A C 1
ATOM 669 O O . ALA A 1 84 ? 4.862 3.418 1.010 1.00 98.38 84 ALA A O 1
ATOM 670 N N . PHE A 1 85 ? 3.409 3.175 -0.684 1.00 98.50 85 PHE A N 1
ATOM 671 C CA . PHE A 1 85 ? 4.225 3.804 -1.722 1.00 98.50 85 PHE A CA 1
ATOM 672 C C . PHE A 1 85 ? 3.372 4.835 -2.442 1.00 98.50 85 PHE A C 1
ATOM 674 O O . PHE A 1 85 ? 2.210 4.551 -2.747 1.00 98.50 85 PHE A O 1
ATOM 681 N N . THR A 1 86 ? 3.911 6.021 -2.716 1.00 98.12 86 THR A N 1
ATOM 682 C CA . THR A 1 86 ? 3.170 6.986 -3.527 1.00 98.12 86 THR A CA 1
ATOM 683 C C . THR A 1 86 ? 3.261 6.595 -4.997 1.00 98.12 86 THR A C 1
ATOM 685 O O . THR A 1 86 ? 4.270 6.062 -5.464 1.00 98.12 86 THR A O 1
ATOM 688 N N . PHE A 1 87 ? 2.202 6.873 -5.754 1.00 95.38 87 PHE A N 1
ATOM 689 C CA . PHE A 1 87 ? 2.259 6.723 -7.205 1.00 95.38 87 PHE A CA 1
ATOM 690 C C . PHE A 1 87 ? 3.328 7.644 -7.819 1.00 95.38 87 PHE A C 1
ATOM 692 O O . PHE A 1 87 ? 3.973 7.260 -8.789 1.00 95.38 87 PHE A O 1
ATOM 699 N N . GLN A 1 88 ? 3.554 8.821 -7.224 1.00 96.31 88 GLN A N 1
ATOM 700 C CA . GLN A 1 88 ? 4.561 9.780 -7.675 1.00 96.31 88 GLN A CA 1
ATOM 701 C C . GLN A 1 88 ? 5.983 9.215 -7.553 1.00 96.31 88 GLN A C 1
ATOM 703 O O . GLN A 1 88 ? 6.679 9.161 -8.558 1.00 96.31 88 GLN A O 1
ATOM 708 N N . ASP A 1 89 ? 6.374 8.686 -6.390 1.00 97.88 89 ASP A N 1
ATOM 709 C CA . ASP A 1 89 ? 7.718 8.125 -6.170 1.00 97.88 89 ASP A CA 1
ATOM 710 C C . ASP A 1 89 ? 7.992 6.933 -7.099 1.00 97.88 89 ASP A C 1
ATOM 712 O O . ASP A 1 89 ? 9.106 6.752 -7.596 1.00 97.88 89 ASP A O 1
ATOM 716 N N . ILE A 1 90 ? 6.963 6.117 -7.375 1.00 98.00 90 ILE A N 1
ATOM 717 C CA . ILE A 1 90 ? 7.048 5.029 -8.360 1.00 98.00 90 ILE A CA 1
ATOM 718 C C . ILE A 1 90 ? 7.381 5.597 -9.744 1.00 98.00 90 ILE A C 1
ATOM 720 O O . ILE A 1 90 ? 8.267 5.075 -10.422 1.00 98.00 90 ILE A O 1
ATOM 724 N N . MET A 1 91 ? 6.672 6.644 -10.172 1.00 96.62 91 MET A N 1
ATOM 725 C CA . MET A 1 91 ? 6.881 7.266 -11.479 1.00 96.62 91 MET A CA 1
ATOM 726 C C . MET A 1 91 ? 8.233 7.977 -11.569 1.00 96.62 91 MET A C 1
ATOM 728 O O . MET A 1 91 ? 8.938 7.771 -12.554 1.00 96.62 91 MET A O 1
ATOM 732 N N . ASP A 1 92 ? 8.637 8.711 -10.533 1.00 97.25 92 ASP A N 1
ATOM 733 C CA . ASP A 1 92 ? 9.924 9.411 -10.470 1.00 97.25 92 ASP A CA 1
ATOM 734 C C . ASP A 1 92 ? 11.098 8.430 -10.564 1.00 97.25 92 ASP A C 1
ATOM 736 O O . ASP A 1 92 ? 12.062 8.658 -11.294 1.00 97.25 92 ASP A O 1
ATOM 740 N N . THR A 1 93 ? 10.975 7.264 -9.922 1.00 98.00 93 THR A N 1
ATOM 741 C CA . THR A 1 93 ? 11.984 6.198 -10.008 1.00 98.00 93 THR A CA 1
ATOM 742 C C . THR A 1 93 ? 12.162 5.679 -11.441 1.00 98.00 93 THR A C 1
ATOM 744 O O . THR A 1 93 ? 13.263 5.288 -11.828 1.00 98.00 93 THR A O 1
ATOM 747 N N . PHE A 1 94 ? 11.103 5.681 -12.257 1.00 98.00 94 PHE A N 1
ATOM 748 C CA . PHE A 1 94 ? 11.189 5.287 -13.666 1.00 98.00 94 PHE A CA 1
ATOM 749 C C . PHE A 1 94 ? 11.796 6.355 -14.580 1.00 98.00 94 PHE A C 1
ATOM 751 O O . PHE A 1 94 ? 12.205 6.016 -15.691 1.00 98.00 94 PHE A O 1
ATOM 758 N N . GLU A 1 95 ? 11.874 7.606 -14.129 1.00 96.19 95 GLU A N 1
ATOM 759 C CA . GLU A 1 95 ? 12.604 8.672 -14.821 1.00 96.19 95 GLU A CA 1
ATOM 760 C C . GLU A 1 95 ? 14.080 8.734 -14.384 1.00 96.19 95 GLU A C 1
ATOM 762 O O . GLU A 1 95 ? 14.900 9.344 -15.067 1.00 96.19 95 GLU A O 1
ATOM 767 N N . GLY A 1 96 ? 14.446 8.039 -13.302 1.00 96.94 96 GLY A N 1
ATOM 768 C CA . GLY A 1 96 ? 15.818 7.915 -12.807 1.00 96.94 96 GLY A CA 1
ATOM 769 C C . GLY A 1 96 ? 16.756 7.066 -13.685 1.00 96.94 96 GLY A C 1
ATOM 770 O O . GLY A 1 96 ? 16.374 6.601 -14.764 1.00 96.94 96 GLY A O 1
ATOM 771 N N . PRO A 1 97 ? 18.008 6.853 -13.241 1.00 97.69 97 PRO A N 1
ATOM 772 C CA . PRO A 1 97 ? 19.001 6.088 -13.987 1.00 97.69 97 PRO A CA 1
ATOM 773 C C . PRO A 1 97 ? 18.661 4.595 -14.050 1.00 97.69 97 PRO A C 1
ATOM 775 O O . PRO A 1 97 ? 18.119 4.002 -13.113 1.00 97.69 97 PRO A O 1
ATOM 778 N N . PHE A 1 98 ? 19.028 3.956 -15.159 1.00 98.06 98 PHE A N 1
ATOM 779 C CA . PHE A 1 98 ? 18.945 2.503 -15.296 1.00 98.06 98 PHE A CA 1
ATOM 780 C C . PHE A 1 98 ? 20.066 1.824 -14.506 1.00 98.06 98 PHE A C 1
ATOM 782 O O . PHE A 1 98 ? 21.155 2.371 -14.364 1.00 98.06 98 PHE A O 1
ATOM 789 N N . LYS A 1 99 ? 19.832 0.594 -14.051 1.00 96.62 99 LYS A N 1
ATOM 790 C CA . LYS A 1 99 ? 20.851 -0.276 -13.463 1.00 96.62 99 LYS A CA 1
ATOM 791 C C . LYS A 1 99 ? 21.434 -1.184 -14.534 1.00 96.62 99 LYS A C 1
ATOM 793 O O . LYS A 1 99 ? 20.690 -1.869 -15.240 1.00 96.62 99 LYS A O 1
ATOM 798 N N . GLY A 1 100 ? 22.758 -1.239 -14.629 1.00 92.25 100 GLY A N 1
ATOM 799 C CA . GLY A 1 100 ? 23.453 -2.046 -15.628 1.00 92.25 100 GLY A CA 1
ATOM 800 C C . GLY A 1 100 ? 24.745 -2.661 -15.109 1.00 92.25 100 GLY A C 1
ATOM 801 O O . GLY A 1 100 ? 25.256 -2.290 -14.054 1.00 92.25 100 GLY A O 1
ATOM 802 N N . GLN A 1 101 ? 25.275 -3.613 -15.872 1.00 88.56 101 GLN A N 1
ATOM 803 C CA . GLN A 1 101 ? 26.623 -4.148 -15.692 1.00 88.56 101 GLN A CA 1
ATOM 804 C C . GLN A 1 101 ? 27.404 -3.904 -16.983 1.00 88.56 101 GLN A C 1
ATOM 806 O O . GLN A 1 101 ? 26.922 -4.236 -18.064 1.00 88.56 101 GLN A O 1
ATOM 811 N N . ALA A 1 102 ? 28.621 -3.363 -16.881 1.00 81.50 102 ALA A N 1
ATOM 812 C CA . ALA A 1 102 ? 29.472 -3.148 -18.055 1.00 81.50 102 ALA A CA 1
ATOM 813 C C . ALA A 1 102 ? 29.888 -4.474 -18.724 1.00 81.50 102 ALA A C 1
ATOM 815 O O . ALA A 1 102 ? 30.031 -4.552 -19.941 1.00 81.50 102 ALA A O 1
ATOM 816 N N . THR A 1 103 ? 30.072 -5.526 -17.923 1.00 83.38 103 THR A N 1
ATOM 817 C CA . THR A 1 103 ? 30.346 -6.902 -18.357 1.00 83.38 103 THR A CA 1
ATOM 818 C C . THR A 1 103 ? 29.656 -7.879 -17.403 1.00 83.38 103 THR A C 1
ATOM 820 O O . THR A 1 103 ? 29.290 -7.498 -16.294 1.00 83.38 103 THR A O 1
ATOM 823 N N . ASN A 1 104 ? 29.521 -9.155 -17.782 1.00 82.12 104 ASN A N 1
ATOM 824 C CA . ASN A 1 104 ? 28.856 -10.169 -16.945 1.00 82.12 104 ASN A CA 1
ATOM 825 C C . ASN A 1 104 ? 29.467 -10.325 -15.535 1.00 82.12 104 ASN A C 1
ATOM 827 O O . ASN A 1 104 ? 28.771 -10.754 -14.619 1.00 82.12 104 ASN A O 1
ATOM 831 N N . ASN A 1 105 ? 30.743 -9.963 -15.360 1.00 86.12 105 ASN A N 1
ATOM 832 C CA . ASN A 1 105 ? 31.461 -10.061 -14.086 1.00 86.12 105 ASN A CA 1
ATOM 833 C C . ASN A 1 105 ? 31.603 -8.706 -13.366 1.00 86.12 105 ASN A C 1
ATOM 835 O O . ASN A 1 105 ? 32.195 -8.650 -12.291 1.00 86.12 105 ASN A O 1
ATOM 839 N N . ALA A 1 106 ? 31.109 -7.612 -13.954 1.00 88.62 106 ALA A N 1
ATOM 840 C CA . ALA A 1 106 ? 31.182 -6.286 -13.353 1.00 88.62 106 ALA A CA 1
ATOM 841 C C . ALA A 1 106 ? 30.091 -6.088 -12.291 1.00 88.62 106 ALA A C 1
ATOM 843 O O . ALA A 1 106 ? 29.022 -6.699 -12.343 1.00 88.62 106 ALA A O 1
ATOM 844 N N . SER A 1 107 ? 30.336 -5.181 -11.350 1.00 89.62 107 SER A N 1
ATOM 845 C CA . SER A 1 107 ? 29.317 -4.749 -10.393 1.00 89.62 107 SER A CA 1
ATOM 846 C C . SER A 1 107 ? 28.137 -4.075 -11.097 1.00 89.62 107 SER A C 1
ATOM 848 O O . SER A 1 107 ? 28.299 -3.427 -12.132 1.00 89.62 107 SER A O 1
ATOM 850 N N . TRP A 1 108 ? 26.949 -4.210 -10.506 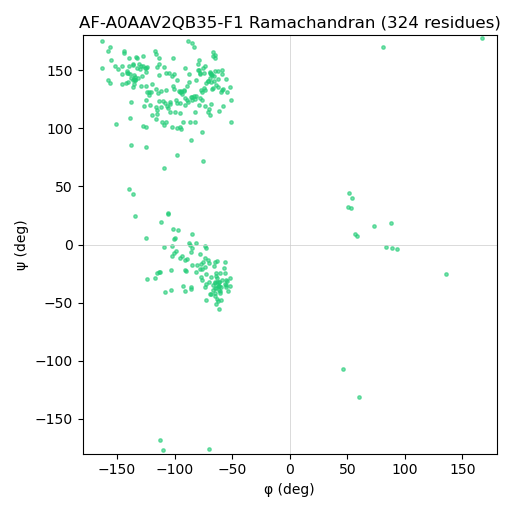1.00 92.00 108 TRP A N 1
ATOM 851 C CA . TRP A 1 108 ? 25.770 -3.456 -10.925 1.00 92.00 108 TRP A CA 1
ATOM 852 C C . TRP A 1 108 ? 25.907 -2.003 -10.480 1.00 92.00 108 TRP A C 1
ATOM 854 O O . TRP A 1 108 ? 25.996 -1.742 -9.281 1.00 92.00 108 TRP A O 1
ATOM 864 N N . LEU A 1 109 ? 25.904 -1.081 -11.436 1.00 94.50 109 LEU A N 1
ATOM 865 C CA . LEU A 1 109 ? 26.065 0.353 -11.214 1.00 94.50 109 LEU A CA 1
ATOM 866 C C . LEU A 1 109 ? 25.007 1.137 -12.012 1.00 94.50 109 LEU A C 1
ATOM 868 O O . LEU A 1 109 ? 24.442 0.586 -12.969 1.00 94.50 109 LEU A O 1
ATOM 872 N N . PRO A 1 110 ? 24.750 2.407 -11.651 1.00 96.75 110 PRO A N 1
ATOM 873 C CA . PRO A 1 110 ? 23.950 3.294 -12.481 1.00 96.75 110 PRO A CA 1
ATOM 874 C C . PRO A 1 110 ? 24.569 3.424 -13.878 1.00 96.75 110 PRO A C 1
ATOM 876 O O . PRO A 1 110 ? 25.779 3.616 -14.026 1.00 96.75 110 PRO A O 1
ATOM 879 N N . VAL A 1 111 ? 23.740 3.315 -14.912 1.00 96.12 111 VAL A N 1
ATOM 880 C CA . VAL A 1 111 ? 24.137 3.555 -16.302 1.00 96.12 111 VAL A CA 1
ATOM 881 C C . VAL A 1 111 ? 24.316 5.056 -16.511 1.00 96.12 111 VAL A C 1
ATOM 883 O O . VAL A 1 111 ? 23.457 5.847 -16.129 1.00 96.12 111 VAL A O 1
ATOM 886 N N . ASN A 1 112 ? 25.423 5.449 -17.146 1.00 94.25 112 ASN A N 1
ATOM 887 C CA . ASN A 1 112 ? 25.684 6.850 -17.469 1.00 94.25 112 ASN A CA 1
ATOM 888 C C . ASN A 1 112 ? 24.647 7.386 -18.461 1.00 94.25 112 ASN A C 1
ATOM 890 O O . ASN A 1 112 ? 24.374 6.749 -19.478 1.00 94.25 112 ASN A O 1
ATOM 894 N N . GLU A 1 113 ? 24.162 8.606 -18.228 1.00 94.06 113 GLU A N 1
ATOM 895 C CA . GLU A 1 113 ? 23.122 9.228 -19.059 1.00 94.06 113 GLU A CA 1
ATOM 896 C C . GLU A 1 113 ? 23.537 9.362 -20.535 1.00 94.06 113 GLU A C 1
ATOM 898 O O . GLU A 1 113 ? 22.719 9.206 -21.432 1.00 94.06 113 GLU A O 1
ATOM 903 N N . THR A 1 114 ? 24.833 9.534 -20.820 1.00 94.50 114 THR A N 1
ATOM 904 C CA . THR A 1 114 ? 25.366 9.593 -22.195 1.00 94.50 114 THR A CA 1
ATOM 905 C C . THR A 1 114 ? 25.219 8.286 -22.982 1.00 94.50 114 THR A C 1
ATOM 907 O O . THR A 1 114 ? 25.383 8.288 -24.201 1.00 94.50 114 THR A O 1
ATOM 910 N N . GLN A 1 115 ? 24.939 7.167 -22.307 1.00 94.12 115 GLN A N 1
ATOM 911 C CA . GLN A 1 115 ? 24.685 5.863 -22.926 1.00 94.12 115 GLN A CA 1
ATOM 912 C C . GLN A 1 115 ? 23.191 5.604 -23.156 1.00 94.12 115 GLN A C 1
ATOM 914 O O . GLN A 1 115 ? 22.843 4.622 -23.816 1.00 94.12 115 GLN A O 1
ATOM 919 N N . VAL A 1 116 ? 22.312 6.449 -22.610 1.00 96.88 116 VAL A N 1
ATOM 920 C CA . VAL A 1 116 ? 20.863 6.330 -22.773 1.00 96.88 116 VAL A CA 1
ATOM 921 C C . VAL A 1 116 ? 20.484 6.890 -24.152 1.00 96.88 116 VAL A C 1
ATOM 923 O O . VAL A 1 116 ? 20.781 8.046 -24.446 1.00 96.88 116 VAL A O 1
ATOM 926 N N . PRO A 1 117 ? 19.874 6.084 -25.040 1.00 97.12 117 PRO A N 1
ATOM 927 C CA . PRO A 1 117 ? 19.518 6.537 -26.380 1.00 97.12 117 PRO A CA 1
ATOM 928 C C . PRO A 1 117 ? 18.242 7.383 -26.384 1.00 97.12 117 PRO A C 1
ATOM 930 O O . PRO A 1 117 ? 17.382 7.229 -25.518 1.00 97.12 117 PRO A O 1
ATOM 933 N N . GLU A 1 118 ? 18.076 8.183 -27.438 1.00 94.88 118 GLU A N 1
ATOM 934 C CA . GLU A 1 118 ? 16.837 8.908 -27.728 1.00 94.88 118 GLU A CA 1
ATOM 935 C C . GLU A 1 118 ? 16.011 8.200 -28.823 1.00 94.88 118 GLU A C 1
ATOM 937 O O . GLU A 1 118 ? 16.581 7.776 -29.836 1.00 94.88 118 GLU A O 1
ATOM 942 N N . PRO A 1 119 ? 14.676 8.065 -28.673 1.00 94.88 119 PRO A N 1
ATOM 943 C CA . PRO A 1 119 ? 13.867 8.484 -27.521 1.00 94.88 119 PRO A CA 1
ATOM 944 C C . PRO A 1 119 ? 14.164 7.651 -26.264 1.00 94.88 119 PRO A C 1
ATOM 946 O O . PRO A 1 119 ? 14.430 6.448 -26.385 1.00 94.88 119 PRO A O 1
ATOM 949 N N . ARG A 1 120 ? 14.074 8.274 -25.076 1.00 96.38 120 ARG A N 1
ATOM 950 C CA . ARG A 1 120 ? 14.343 7.607 -23.789 1.00 96.38 120 ARG A CA 1
ATOM 951 C C . ARG A 1 120 ? 13.546 6.292 -23.653 1.00 96.38 120 ARG A C 1
ATOM 953 O O . ARG A 1 120 ? 12.312 6.297 -23.745 1.00 96.38 120 ARG A O 1
ATOM 960 N N . PRO A 1 121 ? 14.219 5.155 -23.399 1.00 96.38 121 PRO A N 1
ATOM 961 C CA . PRO A 1 121 ? 13.572 3.866 -23.173 1.00 96.38 121 PRO A CA 1
ATOM 962 C C . PRO A 1 121 ? 12.480 3.910 -22.095 1.00 96.38 121 PRO A C 1
ATOM 964 O O . PRO A 1 121 ? 12.684 4.459 -21.018 1.00 96.38 121 PRO A O 1
ATOM 967 N N . GLY A 1 122 ? 11.327 3.285 -22.358 1.00 93.06 122 GLY A N 1
ATOM 968 C CA . GLY A 1 122 ? 10.221 3.209 -21.391 1.00 93.06 122 GLY A CA 1
ATOM 969 C C . GLY A 1 122 ? 9.215 4.363 -21.436 1.00 93.06 122 GLY A C 1
ATOM 970 O O . GLY A 1 122 ? 8.215 4.312 -20.712 1.00 93.06 122 GLY A O 1
ATOM 971 N N . GLN A 1 123 ? 9.433 5.374 -22.283 1.00 93.94 123 GLN A N 1
ATOM 972 C CA . GLN A 1 123 ? 8.443 6.419 -22.552 1.00 93.94 123 GLN A CA 1
ATOM 973 C C . GLN A 1 123 ? 7.353 5.940 -23.518 1.00 93.94 123 GLN A C 1
ATOM 975 O O . GLN A 1 123 ? 7.587 5.129 -24.419 1.00 93.94 123 GLN A O 1
ATOM 980 N N . CYS A 1 124 ? 6.137 6.461 -23.343 1.00 96.06 124 CYS A N 1
ATOM 981 C CA . CYS A 1 124 ? 5.019 6.123 -24.215 1.00 96.06 124 CYS A CA 1
ATOM 982 C C . CYS A 1 124 ? 5.055 6.967 -25.490 1.00 96.06 124 CYS A C 1
ATOM 984 O O . CYS A 1 124 ? 4.847 8.178 -25.458 1.00 96.06 124 CYS A O 1
ATOM 986 N N . VAL A 1 125 ? 5.273 6.303 -26.623 1.00 95.94 125 VAL A N 1
ATOM 987 C CA . VAL A 1 125 ? 5.268 6.911 -27.958 1.00 95.94 125 VAL A CA 1
ATOM 988 C C . VAL A 1 125 ? 3.956 6.630 -28.693 1.00 95.94 125 VAL A C 1
ATOM 990 O O . VAL A 1 125 ? 3.227 5.699 -28.352 1.00 95.94 125 VAL A O 1
ATOM 993 N N . ARG A 1 126 ? 3.645 7.430 -29.722 1.00 94.94 126 ARG A N 1
ATOM 994 C CA . ARG A 1 126 ? 2.429 7.245 -30.541 1.00 94.94 126 ARG A CA 1
ATOM 995 C C . ARG A 1 126 ? 2.438 5.930 -31.325 1.00 94.94 126 ARG A C 1
ATOM 997 O O . ARG A 1 126 ? 1.392 5.303 -31.475 1.00 94.94 126 ARG A O 1
ATOM 1004 N N . ASP A 1 127 ? 3.604 5.530 -31.825 1.00 95.50 127 ASP A N 1
ATOM 1005 C CA . ASP A 1 127 ? 3.793 4.261 -32.519 1.00 95.50 127 ASP A CA 1
ATOM 1006 C C . ASP A 1 127 ? 5.117 3.614 -32.096 1.00 95.50 127 ASP A C 1
ATOM 1008 O O . ASP A 1 127 ? 6.189 4.108 -32.436 1.00 95.50 127 ASP A O 1
ATOM 1012 N N . SER A 1 128 ? 5.062 2.526 -31.320 1.00 96.44 128 SER A N 1
ATOM 1013 C CA . SER A 1 128 ? 6.279 1.829 -30.883 1.00 96.44 128 SER A CA 1
ATOM 1014 C C . SER A 1 128 ? 6.931 0.993 -31.986 1.00 96.44 128 SER A C 1
ATOM 1016 O O . SER A 1 128 ? 8.118 0.677 -31.887 1.00 96.44 128 SER A O 1
ATOM 1018 N N . SER A 1 129 ? 6.221 0.721 -33.088 1.00 95.62 129 SER A N 1
ATOM 1019 C CA . SER A 1 129 ? 6.773 -0.038 -34.215 1.00 95.62 129 SER A CA 1
ATOM 1020 C C . SER A 1 129 ? 7.815 0.745 -35.014 1.00 95.62 129 SER A C 1
ATOM 1022 O O . SER A 1 129 ? 8.555 0.150 -35.792 1.00 95.62 129 SER A O 1
ATOM 1024 N N . THR A 1 130 ? 7.912 2.061 -34.803 1.00 95.69 130 THR A N 1
ATOM 1025 C CA . THR A 1 130 ? 8.896 2.939 -35.453 1.00 95.69 130 THR A CA 1
ATOM 1026 C C . THR A 1 130 ? 10.097 3.254 -34.560 1.00 95.69 130 THR A C 1
ATOM 1028 O O . THR A 1 130 ? 10.919 4.092 -34.925 1.00 95.69 130 THR A O 1
ATOM 1031 N N . LEU A 1 131 ? 10.197 2.643 -33.372 1.00 96.75 131 LEU A N 1
ATOM 1032 C CA . LEU A 1 131 ? 11.305 2.898 -32.452 1.00 96.75 131 LEU A CA 1
ATOM 1033 C C . LEU A 1 131 ? 12.647 2.412 -33.029 1.00 96.75 131 LEU A C 1
ATOM 1035 O O . LEU A 1 131 ? 12.694 1.327 -33.614 1.00 96.75 131 LEU A O 1
ATOM 1039 N N . PRO A 1 132 ? 13.749 3.160 -32.827 1.00 96.69 132 PRO A N 1
ATOM 1040 C CA . PRO A 1 132 ? 15.069 2.742 -33.286 1.00 96.69 132 PRO A CA 1
ATOM 1041 C C . PRO A 1 132 ? 15.542 1.445 -32.620 1.00 96.69 132 PRO A C 1
ATOM 1043 O O . PRO A 1 132 ? 15.396 1.259 -31.409 1.00 96.69 132 PRO A O 1
ATOM 1046 N N . ASP A 1 133 ? 16.224 0.591 -33.388 1.00 95.19 133 ASP A N 1
ATOM 1047 C CA . ASP A 1 133 ? 16.832 -0.650 -32.887 1.00 95.19 133 ASP A CA 1
ATOM 1048 C C . ASP A 1 133 ? 17.778 -0.401 -31.696 1.00 95.19 133 ASP A C 1
ATOM 1050 O O . ASP A 1 133 ? 17.883 -1.246 -30.810 1.00 95.19 133 ASP A O 1
ATOM 1054 N N . VAL A 1 134 ? 18.452 0.755 -31.640 1.00 95.69 134 VAL A N 1
ATOM 1055 C CA . VAL A 1 134 ? 19.356 1.129 -30.535 1.00 95.69 134 VAL A CA 1
ATOM 1056 C C . VAL A 1 134 ? 18.596 1.222 -29.206 1.00 95.69 134 VAL A C 1
ATOM 1058 O O . VAL A 1 134 ? 18.995 0.579 -28.235 1.00 95.69 134 VAL A O 1
ATOM 1061 N N . THR A 1 135 ? 17.459 1.926 -29.175 1.00 96.00 135 THR A N 1
ATOM 1062 C CA . THR A 1 135 ? 16.582 2.038 -27.995 1.00 96.00 135 THR A CA 1
ATOM 1063 C C . THR A 1 135 ? 16.051 0.673 -27.555 1.00 96.00 135 THR A C 1
ATOM 1065 O O . THR A 1 135 ? 16.020 0.358 -26.365 1.00 96.00 135 THR A O 1
ATOM 1068 N N . LEU A 1 136 ? 15.686 -0.183 -28.513 1.00 96.25 136 LEU A N 1
ATOM 1069 C CA . LEU A 1 136 ? 15.121 -1.508 -28.237 1.00 96.25 136 LEU A CA 1
ATOM 1070 C C . LEU A 1 136 ? 16.162 -2.516 -27.743 1.00 96.25 136 LEU A C 1
ATOM 1072 O O . LEU A 1 136 ? 15.876 -3.332 -26.865 1.00 96.25 136 LEU A O 1
ATOM 1076 N N . ASN A 1 137 ? 17.382 -2.457 -28.276 1.00 95.19 137 ASN A N 1
ATOM 1077 C CA . ASN A 1 137 ? 18.495 -3.243 -27.754 1.00 95.19 137 ASN A CA 1
ATOM 1078 C C . ASN A 1 137 ? 18.875 -2.777 -26.345 1.00 95.19 137 ASN A C 1
ATOM 1080 O O . ASN A 1 137 ? 19.127 -3.622 -25.486 1.00 95.19 137 ASN A O 1
ATOM 1084 N N . PHE A 1 138 ? 18.850 -1.464 -26.090 1.00 96.12 138 PHE A N 1
ATOM 1085 C CA . PHE A 1 138 ? 19.131 -0.906 -24.771 1.00 96.12 138 PHE A CA 1
ATOM 1086 C C . PHE A 1 138 ? 18.128 -1.399 -23.721 1.00 96.12 138 PHE A C 1
ATOM 1088 O O . PHE A 1 138 ? 18.548 -2.010 -22.740 1.00 96.12 138 PHE A O 1
ATOM 1095 N N . ILE A 1 139 ? 16.817 -1.210 -23.931 1.00 95.50 139 ILE A N 1
ATOM 1096 C CA . ILE A 1 139 ? 15.795 -1.537 -22.914 1.00 95.50 139 ILE A CA 1
ATOM 1097 C C . ILE A 1 139 ? 15.740 -3.031 -22.581 1.00 95.50 139 ILE A C 1
ATOM 1099 O O . ILE A 1 139 ? 15.424 -3.429 -21.461 1.00 95.50 139 ILE A O 1
ATOM 1103 N N . ARG A 1 140 ? 16.093 -3.885 -23.549 1.00 92.56 140 ARG A N 1
ATOM 1104 C CA . ARG A 1 140 ? 16.159 -5.334 -23.349 1.00 92.56 140 ARG A CA 1
ATOM 1105 C C . ARG A 1 140 ? 17.204 -5.722 -22.302 1.00 92.56 140 ARG A C 1
ATOM 1107 O O . ARG A 1 140 ? 16.994 -6.695 -21.579 1.00 92.56 140 ARG A O 1
ATOM 1114 N N . VAL A 1 141 ? 18.317 -4.993 -22.245 1.00 92.62 141 VAL A N 1
ATOM 1115 C CA . VAL A 1 141 ? 19.409 -5.226 -21.288 1.00 92.62 141 VAL A CA 1
ATOM 1116 C C . VAL A 1 141 ? 19.189 -4.408 -20.012 1.00 92.62 141 VAL A C 1
ATOM 1118 O O . VAL A 1 141 ? 19.357 -4.925 -18.911 1.00 92.62 141 VAL A O 1
ATOM 1121 N N . HIS A 1 142 ? 18.717 -3.170 -20.153 1.00 95.81 142 HIS A N 1
ATOM 1122 C CA . HIS A 1 142 ? 18.551 -2.189 -19.082 1.00 95.81 142 HIS A CA 1
ATOM 1123 C C . HIS A 1 142 ? 17.069 -1.948 -18.767 1.00 95.81 142 HIS A C 1
ATOM 1125 O O . HIS A 1 142 ? 16.531 -0.870 -18.992 1.00 95.81 142 HIS A O 1
ATOM 1131 N N . SER A 1 143 ? 16.390 -2.977 -18.255 1.00 96.69 143 SER A N 1
ATOM 1132 C CA . SER A 1 143 ? 14.982 -2.866 -17.827 1.00 96.69 143 SER A CA 1
ATOM 1133 C C . SER A 1 143 ? 14.812 -2.584 -16.332 1.00 96.69 143 SER A C 1
ATOM 1135 O O . SER A 1 143 ? 13.700 -2.314 -15.886 1.00 96.69 143 SER A O 1
ATOM 1137 N N . LEU A 1 144 ? 15.884 -2.699 -15.544 1.00 97.81 144 LEU A N 1
ATOM 1138 C CA . LEU A 1 144 ? 15.886 -2.455 -14.103 1.00 97.81 144 LEU A CA 1
ATOM 1139 C C . LEU A 1 144 ? 16.349 -1.022 -13.830 1.00 97.81 144 LEU A C 1
ATOM 1141 O O . LEU A 1 144 ? 17.379 -0.624 -14.361 1.00 97.81 144 LEU A O 1
ATOM 1145 N N . MET A 1 145 ? 15.630 -0.283 -12.989 1.00 98.31 145 MET A N 1
ATOM 1146 C CA . MET A 1 145 ? 16.068 1.032 -12.501 1.00 98.31 145 MET A CA 1
ATOM 1147 C C . MET A 1 145 ? 17.102 0.885 -11.377 1.00 98.31 145 MET A C 1
ATOM 1149 O O . MET A 1 145 ? 17.087 -0.117 -10.653 1.00 98.31 145 MET A O 1
ATOM 1153 N N . ASP A 1 146 ? 18.017 1.847 -11.253 1.00 97.75 146 ASP A N 1
ATOM 1154 C CA . ASP A 1 146 ? 19.075 1.814 -10.236 1.00 97.75 146 ASP A CA 1
ATOM 1155 C C . ASP A 1 146 ? 18.537 2.084 -8.832 1.00 97.75 146 ASP A C 1
ATOM 1157 O O . ASP A 1 146 ? 18.804 1.299 -7.911 1.00 97.75 146 ASP A O 1
ATOM 1161 N N . GLU A 1 147 ? 17.729 3.139 -8.733 1.00 97.69 147 GLU A N 1
ATOM 1162 C CA . GLU A 1 147 ? 17.053 3.577 -7.521 1.00 97.69 147 GLU A CA 1
ATOM 1163 C C . GLU A 1 147 ? 15.870 2.670 -7.181 1.00 97.69 147 GLU A C 1
ATOM 1165 O O . GLU A 1 147 ? 15.188 2.126 -8.058 1.00 97.69 147 GLU A O 1
ATOM 1170 N N . ALA A 1 148 ? 15.620 2.519 -5.884 1.00 97.56 148 ALA A N 1
ATOM 1171 C CA . ALA A 1 148 ? 14.471 1.797 -5.363 1.00 97.56 148 ALA A CA 1
ATOM 1172 C C . ALA A 1 148 ? 13.397 2.779 -4.891 1.00 97.56 148 ALA A C 1
ATOM 1174 O O . ALA A 1 148 ? 13.712 3.817 -4.318 1.00 97.56 148 ALA A O 1
ATOM 1175 N N . VAL A 1 149 ? 12.130 2.411 -5.063 1.00 98.44 149 VAL A N 1
ATOM 1176 C CA . VAL A 1 149 ? 11.004 3.221 -4.597 1.00 98.44 149 VAL A CA 1
ATOM 1177 C C . VAL A 1 149 ? 10.985 3.218 -3.060 1.00 98.44 149 VAL A C 1
ATOM 1179 O O . VAL A 1 149 ? 10.871 2.131 -2.469 1.00 98.44 149 VAL A O 1
ATOM 1182 N N . PRO A 1 150 ? 11.087 4.386 -2.402 1.00 96.88 150 PRO A N 1
ATOM 1183 C CA . PRO A 1 150 ? 11.024 4.488 -0.949 1.00 96.88 150 PRO A CA 1
ATOM 1184 C C . PRO A 1 150 ? 9.594 4.281 -0.433 1.00 96.88 150 PRO A C 1
ATOM 1186 O O . PRO A 1 150 ? 8.612 4.543 -1.130 1.00 96.88 150 PRO A O 1
ATOM 1189 N N . ALA A 1 151 ? 9.466 3.817 0.810 1.00 97.38 151 ALA A N 1
ATOM 1190 C CA . ALA A 1 151 ? 8.179 3.806 1.498 1.00 97.38 151 ALA A CA 1
ATOM 1191 C C . ALA A 1 151 ? 7.757 5.242 1.856 1.00 97.38 151 ALA A C 1
ATOM 1193 O O . ALA A 1 151 ? 8.573 6.032 2.315 1.00 97.38 151 ALA A O 1
ATOM 1194 N N . PHE A 1 152 ? 6.469 5.558 1.724 1.00 96.94 152 PHE A N 1
ATOM 1195 C CA . PHE A 1 152 ? 5.909 6.906 1.891 1.00 96.94 152 PHE A CA 1
ATOM 1196 C C . PHE A 1 152 ? 6.230 7.566 3.241 1.00 96.94 152 PHE A C 1
ATOM 1198 O O . PHE A 1 152 ? 6.429 8.773 3.304 1.00 96.94 152 PHE A O 1
ATOM 1205 N N . PHE A 1 153 ? 6.271 6.784 4.321 1.00 94.25 153 PHE A N 1
ATOM 1206 C CA . PHE A 1 153 ? 6.571 7.285 5.664 1.00 94.25 153 PHE A CA 1
ATOM 1207 C C . PHE A 1 153 ? 8.043 7.093 6.071 1.00 94.25 153 PHE A C 1
ATOM 1209 O O . PHE A 1 153 ? 8.345 7.157 7.261 1.00 94.25 153 PHE A O 1
ATOM 1216 N N . ASP A 1 154 ? 8.930 6.754 5.128 1.00 94.12 154 ASP A N 1
ATOM 1217 C CA . ASP A 1 154 ? 10.323 6.324 5.354 1.00 94.12 154 ASP A CA 1
ATOM 1218 C C . ASP A 1 154 ? 10.480 5.073 6.251 1.00 94.12 154 ASP A C 1
ATOM 1220 O O . ASP A 1 154 ? 11.586 4.676 6.615 1.00 94.12 154 ASP A O 1
ATOM 1224 N N . GLN A 1 155 ? 9.369 4.421 6.607 1.00 95.50 155 GLN A N 1
ATOM 1225 C CA . GLN A 1 155 ? 9.305 3.224 7.447 1.00 95.50 155 GLN A CA 1
ATOM 1226 C C . GLN A 1 155 ? 7.987 2.460 7.207 1.00 95.50 155 GLN A C 1
ATOM 1228 O O . GLN A 1 155 ? 7.048 3.019 6.624 1.00 95.50 155 GLN A O 1
ATOM 1233 N N . PRO A 1 156 ? 7.861 1.200 7.670 1.00 97.19 156 PRO A N 1
ATOM 1234 C CA . PRO A 1 156 ? 6.607 0.468 7.600 1.00 97.19 156 PRO A CA 1
ATOM 1235 C C . PRO A 1 156 ? 5.528 1.098 8.483 1.00 97.19 156 PRO A C 1
ATOM 1237 O O . PRO A 1 156 ? 5.793 1.594 9.577 1.00 97.19 156 PRO A O 1
ATOM 1240 N N . LEU A 1 157 ? 4.284 1.034 8.017 1.00 96.88 157 LEU A N 1
ATOM 1241 C CA . LEU A 1 157 ? 3.106 1.488 8.748 1.00 96.88 157 LEU A CA 1
ATOM 1242 C C . LEU A 1 157 ? 2.800 0.585 9.949 1.00 96.88 157 LEU A C 1
ATOM 1244 O O . LEU A 1 157 ? 2.440 1.069 11.017 1.00 96.88 157 LEU A O 1
ATOM 1248 N N . LEU A 1 158 ? 2.906 -0.726 9.746 1.00 96.69 158 LEU A N 1
ATOM 1249 C CA . LEU A 1 158 ? 2.654 -1.759 10.744 1.00 96.69 158 LEU A CA 1
ATOM 1250 C C . LEU A 1 158 ? 3.666 -2.877 10.544 1.00 96.69 158 LEU A C 1
ATOM 1252 O O . LEU A 1 158 ? 3.931 -3.258 9.405 1.00 96.69 158 LEU A O 1
ATOM 1256 N N . ILE A 1 159 ? 4.184 -3.415 11.642 1.00 94.75 159 ILE A N 1
ATOM 1257 C CA . ILE A 1 159 ? 5.056 -4.585 11.649 1.00 94.75 159 ILE A CA 1
ATOM 1258 C C . ILE A 1 159 ? 4.390 -5.633 12.530 1.00 94.75 159 ILE A C 1
ATOM 1260 O O . ILE A 1 159 ? 3.947 -5.332 13.637 1.00 94.75 159 ILE A O 1
ATOM 1264 N N . SER A 1 160 ? 4.310 -6.850 12.015 1.00 90.75 160 SER A N 1
ATOM 1265 C CA . SER A 1 160 ? 3.936 -8.033 12.762 1.00 90.75 160 SER A CA 1
ATOM 1266 C C . SER A 1 160 ? 5.181 -8.851 13.055 1.00 90.75 160 SER A C 1
ATOM 1268 O O . SER A 1 160 ? 5.906 -9.244 12.139 1.00 90.75 160 SER A O 1
ATOM 1270 N N . THR A 1 161 ? 5.407 -9.090 14.343 1.00 85.81 161 THR A N 1
ATOM 1271 C CA . THR A 1 161 ? 6.423 -10.011 14.844 1.00 85.81 161 THR A CA 1
ATOM 1272 C C . THR A 1 161 ? 5.738 -11.235 15.440 1.00 85.81 161 THR A C 1
ATOM 1274 O O . THR A 1 161 ? 4.636 -11.125 15.982 1.00 85.81 161 THR A O 1
ATOM 1277 N N . ASN A 1 162 ? 6.427 -12.378 15.435 1.00 74.50 162 ASN A N 1
ATOM 1278 C CA . ASN A 1 162 ? 5.944 -13.637 16.022 1.00 74.50 162 ASN A CA 1
ATOM 1279 C C . ASN A 1 162 ? 5.562 -13.560 17.512 1.00 74.50 162 ASN A C 1
ATOM 1281 O O . ASN A 1 162 ? 4.945 -14.483 18.037 1.00 74.50 162 ASN A O 1
ATOM 1285 N N . ILE A 1 163 ? 5.970 -12.503 18.219 1.00 71.94 163 ILE A N 1
ATOM 1286 C CA . ILE A 1 163 ? 5.633 -12.289 19.632 1.00 71.94 163 ILE A CA 1
ATOM 1287 C C . ILE A 1 163 ? 4.279 -11.584 19.758 1.00 71.94 163 ILE A C 1
ATOM 1289 O O . ILE A 1 163 ? 3.522 -11.854 20.687 1.00 71.94 163 ILE A O 1
ATOM 1293 N N . GLN A 1 164 ? 3.986 -10.663 18.839 1.00 75.25 164 GLN A N 1
ATOM 1294 C CA . GLN A 1 164 ? 2.815 -9.800 18.922 1.00 75.25 164 GLN A CA 1
ATOM 1295 C C . GLN A 1 164 ? 1.607 -10.385 18.189 1.00 75.25 164 GLN A C 1
ATOM 1297 O O . GLN A 1 164 ? 0.484 -10.234 18.665 1.00 75.25 164 GLN A O 1
ATOM 1302 N N . TYR A 1 165 ? 1.832 -11.065 17.064 1.00 76.62 165 TYR A N 1
ATOM 1303 C CA . TYR A 1 165 ? 0.775 -11.690 16.277 1.00 76.62 165 TYR A CA 1
ATOM 1304 C C . TYR A 1 165 ? 1.183 -13.106 15.877 1.00 76.62 165 TYR A C 1
ATOM 1306 O O . TYR A 1 165 ? 2.335 -13.370 15.547 1.00 76.62 165 TYR A O 1
ATOM 1314 N N . SER A 1 166 ? 0.218 -14.022 15.902 1.00 76.19 166 SER A N 1
ATOM 1315 C CA . SER A 1 166 ? 0.443 -15.445 15.629 1.00 76.19 166 SER A CA 1
ATOM 1316 C C . SER A 1 166 ? 0.527 -15.803 14.142 1.00 76.19 166 SER A C 1
ATOM 1318 O O . SER A 1 166 ? 1.018 -16.883 13.826 1.00 76.19 166 SER A O 1
ATOM 1320 N N . GLY A 1 167 ? 0.045 -14.933 13.248 1.00 85.56 167 GLY A N 1
ATOM 1321 C CA . GLY A 1 167 ? -0.030 -15.182 11.807 1.00 85.56 167 GLY A CA 1
ATOM 1322 C C . GLY A 1 167 ? 0.668 -14.114 10.965 1.00 85.56 167 GLY A C 1
ATOM 1323 O O . GLY A 1 167 ? 0.750 -12.941 11.346 1.00 85.56 167 GLY A O 1
ATOM 1324 N N . GLN A 1 168 ? 1.148 -14.518 9.790 1.00 92.62 168 GLN A N 1
ATOM 1325 C CA . GLN A 1 168 ? 1.719 -13.621 8.785 1.00 92.62 168 GLN A CA 1
ATOM 1326 C C . GLN A 1 168 ? 0.616 -12.937 7.988 1.00 92.62 168 GLN A C 1
ATOM 1328 O O . GLN A 1 168 ? -0.456 -13.497 7.764 1.00 92.62 168 GLN A O 1
ATOM 1333 N N . PHE A 1 169 ? 0.893 -11.729 7.510 1.00 96.56 169 PHE A N 1
ATOM 1334 C CA . PHE A 1 169 ? -0.054 -10.979 6.695 1.00 96.56 169 PHE A CA 1
ATOM 1335 C C . PHE A 1 169 ? -0.128 -11.557 5.276 1.00 96.56 169 PHE A C 1
ATOM 1337 O O . PHE A 1 169 ? 0.894 -11.806 4.639 1.00 96.56 169 PHE A O 1
ATOM 1344 N N . THR A 1 170 ? -1.341 -11.728 4.752 1.00 97.12 170 THR A N 1
ATOM 1345 C CA . THR A 1 170 ? -1.581 -12.375 3.449 1.00 97.12 170 THR A CA 1
ATOM 1346 C C . THR A 1 170 ? -2.368 -11.516 2.471 1.00 97.12 170 THR A C 1
ATOM 1348 O O . THR A 1 170 ? -2.202 -11.649 1.262 1.00 97.12 170 THR A O 1
ATOM 1351 N N . SER A 1 171 ? -3.249 -10.645 2.961 1.00 98.25 171 SER A N 1
ATOM 1352 C CA . SER A 1 171 ? -4.154 -9.850 2.127 1.00 98.25 171 SER A CA 1
ATOM 1353 C C . SER A 1 171 ? -4.461 -8.509 2.778 1.00 98.25 171 SER A C 1
ATOM 1355 O O . SER A 1 171 ? -4.436 -8.387 4.000 1.00 98.25 171 SER A O 1
ATOM 1357 N N . ILE A 1 172 ? -4.729 -7.491 1.962 1.00 98.69 172 ILE A N 1
ATOM 1358 C CA . ILE A 1 172 ? -4.995 -6.129 2.425 1.00 98.69 172 ILE A CA 1
ATOM 1359 C C . ILE A 1 172 ? -6.117 -5.496 1.605 1.00 98.69 172 ILE A C 1
ATOM 1361 O O . ILE A 1 172 ? -6.181 -5.668 0.390 1.00 98.69 172 ILE A O 1
ATOM 1365 N N . GLU A 1 173 ? -6.991 -4.756 2.276 1.00 98.62 173 GLU A N 1
ATOM 1366 C CA . GLU A 1 173 ? -8.014 -3.901 1.674 1.00 98.62 173 GLU A CA 1
ATOM 1367 C C . GLU A 1 173 ? -8.127 -2.617 2.502 1.00 98.62 173 GLU A C 1
ATOM 1369 O O . GLU A 1 173 ? -7.914 -2.636 3.716 1.00 98.62 173 GLU A O 1
ATOM 1374 N N . VAL A 1 174 ? -8.443 -1.496 1.856 1.00 98.50 174 VAL A N 1
ATOM 1375 C CA . VAL A 1 174 ? -8.487 -0.181 2.511 1.00 98.50 174 VAL A CA 1
ATOM 1376 C C . VAL A 1 174 ? -9.858 0.445 2.322 1.00 98.50 174 VAL A C 1
ATOM 1378 O O . VAL A 1 174 ? -10.375 0.499 1.207 1.00 98.50 174 VAL A O 1
ATOM 1381 N N . ASP A 1 175 ? -10.446 0.937 3.412 1.00 97.25 175 ASP A N 1
ATOM 1382 C CA . ASP A 1 175 ? -11.518 1.927 3.344 1.00 97.25 175 ASP A CA 1
ATOM 1383 C C . ASP A 1 175 ? -10.875 3.324 3.438 1.00 97.25 175 ASP A C 1
ATOM 1385 O O . ASP A 1 175 ? -10.371 3.694 4.506 1.00 97.25 175 ASP A O 1
ATOM 1389 N N . PRO A 1 176 ? -10.793 4.061 2.316 1.00 96.44 176 PRO A N 1
ATOM 1390 C CA . PRO A 1 176 ? -9.994 5.268 2.248 1.00 96.44 176 PRO A CA 1
ATOM 1391 C C . PRO A 1 176 ? -10.731 6.467 2.834 1.00 96.44 176 PRO A C 1
ATOM 1393 O O . PRO A 1 176 ? -11.917 6.682 2.576 1.00 96.44 176 PRO A O 1
ATOM 1396 N N . GLN A 1 177 ? -9.979 7.313 3.537 1.00 95.06 177 GLN A N 1
ATOM 1397 C CA . GLN A 1 177 ? -10.391 8.663 3.909 1.00 95.06 177 GLN A CA 1
ATOM 1398 C C . GLN A 1 177 ? -11.736 8.715 4.660 1.00 95.06 177 GLN A C 1
ATOM 1400 O O . GLN A 1 177 ? -12.552 9.620 4.440 1.00 95.06 177 GLN A O 1
ATOM 1405 N N . VAL A 1 178 ? -11.955 7.757 5.567 1.00 94.94 178 VAL A N 1
ATOM 1406 C CA . VAL A 1 178 ? -13.120 7.696 6.455 1.00 94.94 178 VAL A CA 1
ATOM 1407 C C . VAL A 1 178 ? -13.163 8.973 7.280 1.00 94.94 178 VAL A C 1
ATOM 1409 O O . VAL A 1 178 ? -12.226 9.289 8.016 1.00 94.94 178 VAL A O 1
ATOM 1412 N N . ARG A 1 179 ? -14.250 9.726 7.113 1.00 92.94 179 ARG A N 1
ATOM 1413 C CA . ARG A 1 179 ? -14.437 11.035 7.735 1.00 92.94 179 ARG A CA 1
ATOM 1414 C C . ARG A 1 179 ? -15.011 10.886 9.142 1.00 92.94 179 ARG A C 1
ATOM 1416 O O . ARG A 1 179 ? -16.071 10.287 9.309 1.00 92.94 179 ARG A O 1
ATOM 1423 N N . THR A 1 180 ? -14.342 11.495 10.106 1.00 91.56 180 THR A N 1
ATOM 1424 C CA . THR A 1 180 ? -14.742 11.609 11.516 1.00 91.56 180 THR A CA 1
ATOM 1425 C C . THR A 1 180 ? -15.682 12.802 11.745 1.00 91.56 180 THR A C 1
ATOM 1427 O O . THR A 1 180 ? -15.915 13.624 10.848 1.00 91.56 180 THR A O 1
ATOM 1430 N N . VAL A 1 181 ? -16.220 12.928 12.962 1.00 88.50 181 VAL A N 1
ATOM 1431 C CA . VAL A 1 181 ? -17.143 14.022 13.338 1.00 88.50 181 VAL A CA 1
ATOM 1432 C C . VAL A 1 181 ? -16.495 15.407 13.305 1.00 88.50 181 VAL A C 1
ATOM 1434 O O . VAL A 1 181 ? -17.154 16.376 12.941 1.00 88.50 181 VAL A O 1
ATOM 1437 N N . ASP A 1 182 ? -15.199 15.496 13.608 1.00 86.56 182 ASP A N 1
ATOM 1438 C CA . ASP A 1 182 ? -14.404 16.731 13.553 1.00 86.56 182 ASP A CA 1
ATOM 1439 C C . ASP A 1 182 ? -13.923 17.072 12.128 1.00 86.56 182 ASP A C 1
ATOM 1441 O O . ASP A 1 182 ? -13.251 18.075 11.902 1.00 86.56 182 ASP A O 1
ATOM 1445 N N . GLY A 1 183 ? -14.298 16.257 11.135 1.00 88.88 183 GLY A N 1
ATOM 1446 C CA . GLY A 1 183 ? -13.966 16.464 9.730 1.00 88.88 183 GLY A CA 1
ATOM 1447 C C . GLY A 1 183 ? -12.589 15.952 9.316 1.00 88.88 183 GLY A C 1
ATOM 1448 O O . GLY A 1 183 ? -12.283 16.007 8.120 1.00 88.88 183 GLY A O 1
ATOM 1449 N N . THR A 1 184 ? -11.806 15.416 10.254 1.00 92.25 184 THR A N 1
ATOM 1450 C CA . THR A 1 184 ? -10.553 14.724 9.948 1.00 92.25 184 THR A CA 1
ATOM 1451 C C . THR A 1 184 ? -10.821 13.430 9.167 1.00 92.25 184 THR A C 1
A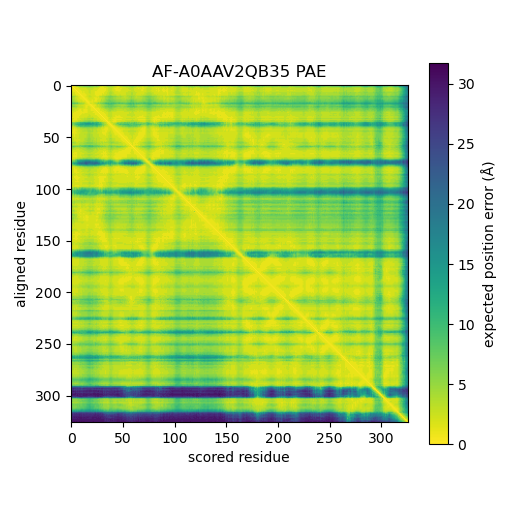TOM 1453 O O . THR A 1 184 ? -11.958 12.961 9.033 1.00 92.25 184 THR A O 1
ATOM 1456 N N . LYS A 1 185 ? -9.786 12.899 8.512 1.00 94.31 185 LYS A N 1
ATOM 1457 C CA . LYS A 1 185 ? -9.906 11.746 7.613 1.00 94.31 185 LYS A CA 1
ATOM 1458 C C . LYS A 1 185 ? -8.785 10.758 7.860 1.00 94.31 185 LYS A C 1
ATOM 1460 O O . LYS A 1 185 ? -7.627 11.150 8.000 1.00 94.31 185 LYS A O 1
ATOM 1465 N N . TYR A 1 186 ? -9.143 9.482 7.863 1.00 96.69 186 TYR A N 1
ATOM 1466 C CA . TYR A 1 186 ? -8.210 8.389 8.090 1.00 96.69 186 TYR A CA 1
ATOM 1467 C C . TYR A 1 186 ? -8.448 7.256 7.103 1.00 96.69 186 TYR A C 1
ATOM 1469 O O . TYR A 1 186 ? -9.589 6.904 6.811 1.00 96.69 186 TYR A O 1
ATOM 1477 N N . ASP A 1 187 ? -7.363 6.645 6.647 1.00 97.81 187 ASP A N 1
ATOM 1478 C CA . ASP A 1 187 ? -7.439 5.368 5.951 1.00 97.81 187 ASP A CA 1
ATOM 1479 C C . ASP A 1 187 ? -7.548 4.248 6.982 1.00 97.81 187 ASP A C 1
ATOM 1481 O O . ASP A 1 187 ? -6.743 4.160 7.915 1.00 97.81 187 ASP A O 1
ATOM 1485 N N . VAL A 1 188 ? -8.556 3.396 6.809 1.00 98.19 188 VAL A N 1
ATOM 1486 C CA . VAL A 1 188 ? -8.771 2.218 7.648 1.00 98.19 188 VAL A CA 1
ATOM 1487 C C . VAL A 1 188 ? -8.331 0.988 6.871 1.00 98.19 188 VAL A C 1
ATOM 1489 O O . VAL A 1 188 ? -8.931 0.628 5.858 1.00 98.19 188 VAL A O 1
ATOM 1492 N N . LEU A 1 189 ? -7.277 0.340 7.356 1.00 98.75 189 LEU A N 1
ATOM 1493 C CA . LEU A 1 189 ? -6.701 -0.850 6.751 1.00 98.75 189 LEU A CA 1
ATOM 1494 C C . LEU A 1 189 ? -7.338 -2.096 7.359 1.00 98.75 189 LEU A C 1
ATOM 1496 O O . LEU A 1 189 ? -7.396 -2.238 8.580 1.00 98.75 189 LEU A O 1
ATOM 1500 N N . PHE A 1 190 ? -7.740 -3.025 6.501 1.00 98.69 190 PHE A N 1
ATOM 1501 C CA . PHE A 1 190 ? -8.099 -4.387 6.865 1.00 98.69 190 PHE A CA 1
ATOM 1502 C C . PHE A 1 190 ? -7.009 -5.324 6.358 1.00 98.69 190 PHE A C 1
ATOM 1504 O O . PHE A 1 190 ? -6.722 -5.348 5.162 1.00 98.69 190 PHE A O 1
ATOM 1511 N N . ILE A 1 191 ? -6.394 -6.078 7.265 1.00 98.69 191 ILE A N 1
ATOM 1512 C CA . ILE A 1 191 ? -5.250 -6.948 6.983 1.00 98.69 191 ILE A CA 1
ATOM 1513 C C . ILE A 1 191 ? -5.632 -8.370 7.374 1.00 98.69 191 ILE A C 1
ATOM 1515 O O . ILE A 1 191 ? -5.973 -8.624 8.525 1.00 98.69 191 ILE A O 1
ATOM 1519 N N . GLY A 1 192 ? -5.605 -9.290 6.417 1.00 98.06 192 GLY A N 1
ATOM 1520 C CA . GLY A 1 192 ? -5.867 -10.706 6.648 1.00 98.06 192 GLY A CA 1
ATOM 1521 C C . GLY A 1 192 ? -4.584 -11.468 6.958 1.00 98.06 192 GLY A C 1
ATOM 1522 O O . GLY A 1 192 ? -3.513 -11.085 6.480 1.00 98.06 192 GLY A O 1
ATOM 1523 N N . THR A 1 193 ? -4.704 -12.550 7.724 1.00 96.88 193 THR A N 1
ATOM 1524 C CA . THR A 1 193 ? -3.582 -13.414 8.103 1.00 96.88 193 THR A CA 1
ATOM 1525 C C . THR A 1 193 ? -3.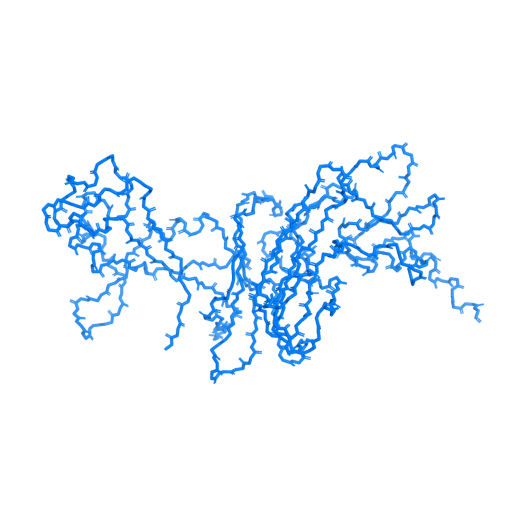698 -14.840 7.558 1.00 96.88 193 THR A C 1
ATOM 1527 O O . THR A 1 193 ? -4.771 -15.302 7.147 1.00 96.88 193 THR A O 1
ATOM 1530 N N . ASP A 1 194 ? -2.580 -15.565 7.582 1.00 95.19 194 ASP A N 1
ATOM 1531 C CA . ASP A 1 194 ? -2.510 -16.999 7.277 1.00 95.19 194 ASP A CA 1
ATOM 1532 C C . ASP A 1 194 ? -3.170 -17.894 8.346 1.00 95.19 194 ASP A C 1
ATOM 1534 O O . ASP A 1 194 ? -3.524 -19.038 8.054 1.00 95.19 194 ASP A O 1
ATOM 1538 N N . ASP A 1 195 ? -3.432 -17.362 9.542 1.00 94.50 195 ASP A N 1
ATOM 1539 C CA . ASP A 1 195 ? -4.112 -18.047 10.646 1.00 94.50 195 ASP A CA 1
ATOM 1540 C C . ASP A 1 195 ? -5.597 -17.664 10.820 1.00 94.50 195 ASP A C 1
ATOM 1542 O O . ASP A 1 195 ? -6.212 -18.018 11.827 1.00 94.50 195 ASP A O 1
ATOM 1546 N N . GLY A 1 196 ? -6.200 -16.997 9.829 1.00 96.56 196 GLY A N 1
ATOM 1547 C CA . GLY A 1 196 ? -7.655 -16.807 9.759 1.00 96.56 196 GLY A CA 1
ATOM 1548 C C . GLY A 1 196 ? -8.193 -15.571 10.481 1.00 96.56 196 GLY A C 1
ATOM 1549 O O . GLY A 1 196 ? -9.397 -15.494 10.760 1.00 96.56 196 GLY A O 1
ATOM 1550 N N . LYS A 1 197 ? -7.334 -14.594 10.780 1.00 97.25 197 LYS A N 1
ATOM 1551 C CA . LYS A 1 197 ? -7.680 -13.362 11.494 1.00 97.25 197 LYS A CA 1
ATOM 1552 C C . LYS A 1 197 ? -7.679 -12.147 10.575 1.00 97.25 197 LYS A C 1
ATOM 1554 O O . LYS A 1 197 ? -6.892 -12.049 9.639 1.00 97.25 197 LYS A O 1
ATOM 1559 N N . VAL A 1 198 ? -8.551 -11.189 10.874 1.00 98.25 198 VAL A N 1
ATOM 1560 C CA . VAL A 1 198 ? -8.561 -9.864 10.250 1.00 98.25 198 VAL A CA 1
ATOM 1561 C C . VAL A 1 198 ? -8.170 -8.830 11.294 1.00 98.25 198 VAL A C 1
ATOM 1563 O O . VAL A 1 198 ? -8.876 -8.655 12.286 1.00 98.25 198 VAL A O 1
ATOM 1566 N N . LEU A 1 199 ? -7.070 -8.126 11.053 1.00 98.06 199 LEU A N 1
ATOM 1567 C CA . LEU A 1 199 ? -6.685 -6.946 11.811 1.00 98.06 199 LEU A CA 1
ATOM 1568 C C . LEU A 1 199 ? -7.307 -5.714 11.159 1.00 98.06 199 LEU A C 1
ATOM 1570 O O . LEU A 1 199 ? -7.246 -5.549 9.938 1.00 98.06 199 LEU A O 1
ATOM 1574 N N . LYS A 1 200 ? -7.856 -4.823 11.978 1.00 98.31 200 LYS A N 1
ATOM 1575 C CA . LYS A 1 200 ? -8.298 -3.496 11.553 1.00 98.31 200 LYS A CA 1
ATOM 1576 C C . LYS A 1 200 ? -7.374 -2.448 12.147 1.00 98.31 200 LYS A C 1
ATOM 1578 O O . LYS A 1 200 ? -7.207 -2.383 13.364 1.00 98.31 200 LYS A O 1
ATOM 1583 N N . VAL A 1 201 ? -6.770 -1.628 11.296 1.00 98.44 201 VAL A N 1
ATOM 1584 C CA . VAL A 1 201 ? -5.659 -0.755 11.684 1.00 98.44 201 VAL A CA 1
ATOM 1585 C C . VAL A 1 201 ? -5.847 0.643 11.120 1.00 98.44 201 VAL A C 1
ATOM 1587 O O . VAL A 1 201 ? -6.298 0.819 9.992 1.00 98.44 201 VAL A O 1
ATOM 1590 N N . VAL A 1 202 ? -5.467 1.646 11.905 1.00 97.88 202 VAL A N 1
ATOM 1591 C CA . VAL A 1 202 ? -5.429 3.049 11.488 1.00 97.88 202 VAL A CA 1
ATOM 1592 C C . VAL A 1 202 ? -4.088 3.670 11.876 1.00 97.88 202 VAL A C 1
ATOM 1594 O O . VAL A 1 202 ? -3.542 3.370 12.937 1.00 97.88 202 VAL A O 1
ATOM 1597 N N . ASN A 1 203 ? -3.540 4.557 11.043 1.00 97.56 203 ASN A N 1
ATOM 1598 C CA . ASN A 1 203 ? -2.432 5.417 11.462 1.00 97.56 203 ASN A CA 1
ATOM 1599 C C . ASN A 1 203 ? -2.997 6.676 12.120 1.00 97.56 203 ASN A C 1
ATOM 1601 O O . ASN A 1 203 ? -3.453 7.589 11.441 1.00 97.56 203 ASN A O 1
ATOM 1605 N N . THR A 1 204 ? -2.923 6.779 13.445 1.00 96.44 204 THR A N 1
ATOM 1606 C CA . THR A 1 204 ? -3.586 7.873 14.174 1.00 96.44 204 THR A CA 1
ATOM 1607 C C . THR A 1 204 ? -2.901 9.230 13.990 1.00 96.44 204 THR A C 1
ATOM 1609 O O . THR A 1 204 ? -3.360 10.226 14.543 1.00 96.44 204 THR A O 1
ATOM 1612 N N . LYS A 1 205 ? -1.778 9.274 13.261 1.00 95.81 205 LYS A N 1
ATOM 1613 C CA . LYS A 1 205 ? -1.050 10.495 12.894 1.00 95.81 205 LYS A CA 1
ATOM 1614 C C . LYS A 1 205 ? -1.146 10.856 11.414 1.00 95.81 205 LYS A C 1
ATOM 1616 O O . LYS A 1 205 ? -0.648 11.917 11.053 1.00 95.81 205 LYS A O 1
ATOM 1621 N N . SER A 1 206 ? -1.820 10.047 10.592 1.00 94.19 206 SER A N 1
ATOM 1622 C CA . SER A 1 206 ? -1.910 10.284 9.145 1.00 94.19 206 SER A CA 1
ATOM 1623 C C . SER A 1 206 ? -2.592 11.603 8.800 1.00 94.19 206 SER A C 1
ATOM 1625 O O . SER A 1 206 ? -2.185 12.262 7.854 1.00 94.19 206 SER A O 1
ATOM 1627 N N . HIS A 1 207 ? -3.601 12.004 9.575 1.00 92.00 207 HIS A N 1
ATOM 1628 C CA . HIS A 1 207 ? -4.272 13.285 9.379 1.00 92.00 207 HIS A CA 1
ATOM 1629 C C . HIS A 1 207 ? -3.335 14.480 9.616 1.00 92.00 207 HIS A C 1
ATOM 1631 O O . HIS A 1 207 ? -3.411 15.455 8.881 1.00 92.00 207 HIS A O 1
ATOM 1637 N N . ASP A 1 208 ? -2.436 14.400 10.601 1.00 93.06 208 ASP A N 1
ATOM 1638 C CA . ASP A 1 208 ? -1.595 15.532 11.012 1.00 93.06 208 ASP A CA 1
ATOM 1639 C C . ASP A 1 208 ? -0.265 15.591 10.240 1.00 93.06 208 ASP A C 1
ATOM 1641 O O . ASP A 1 208 ? 0.408 16.620 10.222 1.00 93.06 208 ASP A O 1
ATOM 1645 N N . SER A 1 209 ? 0.194 14.465 9.684 1.00 92.81 209 SER A N 1
ATOM 1646 C CA . SER A 1 209 ? 1.534 14.353 9.113 1.00 92.81 209 SER A CA 1
ATOM 1647 C C . SER A 1 209 ? 1.652 13.221 8.097 1.00 92.81 209 SER A C 1
ATOM 1649 O O . SER A 1 209 ? 1.183 12.107 8.321 1.00 92.81 209 SER A O 1
ATOM 1651 N N . ASN A 1 210 ? 2.408 13.481 7.033 1.00 91.88 210 ASN A N 1
ATOM 1652 C CA . ASN A 1 210 ? 2.877 12.483 6.071 1.00 91.88 210 ASN A CA 1
ATOM 1653 C C . ASN A 1 210 ? 4.195 11.794 6.474 1.00 91.88 210 ASN A C 1
ATOM 1655 O O . ASN A 1 210 ? 4.675 10.946 5.738 1.00 91.88 210 ASN A O 1
ATOM 1659 N N . LYS A 1 211 ? 4.793 12.145 7.620 1.00 92.25 211 LYS A N 1
ATOM 1660 C CA . LYS A 1 211 ? 6.073 11.574 8.091 1.00 92.25 211 LYS A CA 1
ATOM 1661 C C . LYS A 1 211 ? 5.935 10.737 9.356 1.00 92.25 211 LYS A C 1
ATOM 1663 O O . LYS A 1 211 ? 6.784 9.907 9.659 1.00 92.25 211 LYS A O 1
ATOM 1668 N N . LYS A 1 212 ? 4.886 10.976 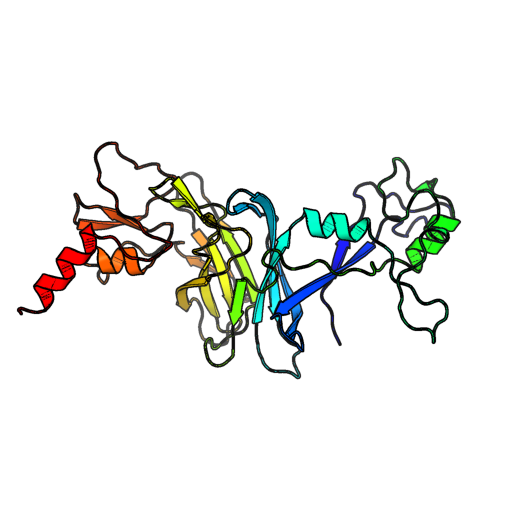10.148 1.00 93.19 212 LYS A N 1
ATOM 1669 C CA . LYS A 1 212 ? 4.691 10.291 11.429 1.00 93.19 212 LYS A CA 1
ATOM 1670 C C . LYS A 1 212 ? 3.803 9.067 11.260 1.00 93.19 212 LYS A C 1
ATOM 1672 O O . LYS A 1 212 ? 2.692 9.143 10.738 1.00 93.19 212 LYS A O 1
ATOM 1677 N N . VAL A 1 213 ? 4.273 7.958 11.812 1.00 95.12 213 VAL A N 1
ATOM 1678 C CA . VAL A 1 213 ? 3.533 6.702 11.884 1.00 95.12 213 VAL A CA 1
ATOM 1679 C C . VAL A 1 213 ? 3.235 6.415 13.348 1.00 95.12 213 VAL A C 1
ATOM 1681 O O . VAL A 1 213 ? 4.136 6.372 14.182 1.00 95.12 213 VAL A O 1
ATOM 1684 N N . LYS A 1 214 ? 1.955 6.252 13.676 1.00 96.56 214 LYS A N 1
ATOM 1685 C CA . LYS A 1 214 ? 1.501 5.713 14.959 1.00 96.56 214 LYS A CA 1
ATOM 1686 C C . LYS A 1 214 ? 0.357 4.743 14.667 1.00 96.56 214 LYS A C 1
ATOM 1688 O O . LYS A 1 214 ? -0.800 5.175 14.652 1.00 96.56 214 LYS A O 1
ATOM 1693 N N . PRO A 1 215 ? 0.663 3.470 14.363 1.00 96.06 215 PRO A N 1
ATOM 1694 C CA . PRO A 1 215 ? -0.378 2.505 14.074 1.00 96.06 215 PRO A CA 1
ATOM 1695 C C . PRO A 1 215 ? -1.161 2.225 15.353 1.00 96.06 215 PRO A C 1
ATOM 1697 O O . PRO A 1 215 ? -0.599 2.125 16.445 1.00 96.06 215 PRO A O 1
ATOM 1700 N N . PHE A 1 216 ? -2.469 2.100 15.212 1.00 96.88 216 PHE A N 1
ATOM 1701 C CA . PHE A 1 216 ? -3.345 1.602 16.253 1.00 96.88 216 PHE A CA 1
ATOM 1702 C C . PHE A 1 216 ? -4.156 0.453 15.672 1.00 96.88 216 PHE A C 1
ATOM 1704 O O . PHE A 1 216 ? -4.874 0.631 14.684 1.00 96.88 216 PHE A O 1
ATOM 1711 N N . VAL A 1 217 ? -3.998 -0.730 16.262 1.00 97.00 217 VAL A N 1
ATOM 1712 C CA . VAL A 1 217 ? -4.825 -1.889 15.932 1.00 97.00 217 VAL A CA 1
ATOM 1713 C C . VAL A 1 217 ? -6.119 -1.746 16.713 1.00 97.00 217 VAL A C 1
ATOM 1715 O O . VAL A 1 217 ? -6.134 -1.906 17.928 1.00 97.00 217 VAL A O 1
ATOM 1718 N N . ILE A 1 218 ? -7.181 -1.387 15.997 1.00 96.94 218 ILE A N 1
ATOM 1719 C CA . ILE A 1 218 ? -8.523 -1.194 16.551 1.00 96.94 218 ILE A CA 1
ATOM 1720 C C . ILE A 1 218 ? -9.051 -2.533 17.065 1.00 96.94 218 ILE A C 1
ATOM 1722 O O . ILE A 1 218 ? -9.666 -2.608 18.123 1.00 96.94 218 ILE A O 1
ATOM 1726 N N . GLU A 1 219 ? -8.811 -3.597 16.303 1.00 94.38 219 GLU A N 1
ATOM 1727 C CA . GLU A 1 219 ? -9.317 -4.925 16.612 1.00 94.38 219 GLU A CA 1
ATOM 1728 C C . GLU A 1 219 ? -8.575 -6.008 15.835 1.00 94.38 219 GLU A C 1
ATOM 1730 O O . GLU A 1 219 ? -8.101 -5.794 14.716 1.00 94.38 219 GLU A O 1
ATOM 1735 N N . GLU A 1 220 ? -8.544 -7.191 16.437 1.00 95.69 220 GLU A N 1
ATOM 1736 C CA . GLU A 1 220 ? -8.141 -8.446 15.818 1.00 95.69 220 GLU A CA 1
ATOM 1737 C C . GLU A 1 220 ? -9.338 -9.398 15.886 1.00 95.69 220 GLU A C 1
ATOM 1739 O O . GLU A 1 220 ? -9.756 -9.822 16.964 1.00 95.69 220 GLU A O 1
ATOM 1744 N N . LEU A 1 221 ? -9.927 -9.707 14.733 1.00 95.94 221 LEU A N 1
ATOM 1745 C CA . LEU A 1 221 ? -11.100 -10.566 14.642 1.00 95.94 221 LEU A CA 1
ATOM 1746 C C . LEU A 1 221 ? -10.708 -11.929 14.080 1.00 95.94 221 LEU A C 1
ATOM 1748 O O . LEU A 1 221 ? -10.297 -12.025 12.925 1.00 95.94 221 LEU A O 1
ATOM 1752 N N . LYS A 1 222 ? -10.913 -12.999 14.852 1.00 96.81 222 LYS A N 1
ATOM 1753 C CA . LYS A 1 222 ? -10.865 -14.366 14.320 1.00 96.81 222 LYS A CA 1
ATOM 1754 C C . LYS A 1 222 ? -12.095 -14.596 13.437 1.00 96.81 222 LYS A C 1
ATOM 1756 O O . LYS A 1 222 ? -13.219 -14.573 13.935 1.00 96.81 222 LYS A O 1
ATOM 1761 N N . VAL A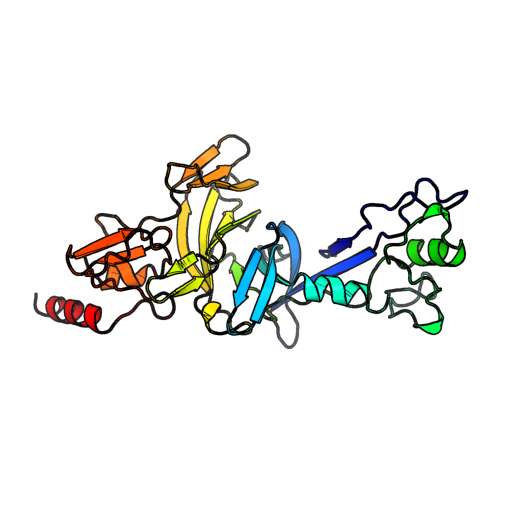 1 223 ? -11.881 -14.778 12.135 1.00 97.31 223 VAL A N 1
ATOM 1762 C CA . VAL A 1 223 ? -12.953 -14.993 11.146 1.00 97.31 223 VAL A CA 1
ATOM 1763 C C . VAL A 1 223 ? -13.037 -16.460 10.742 1.00 97.31 223 VAL A C 1
ATOM 1765 O O . VAL A 1 223 ? -14.136 -16.987 10.600 1.00 97.31 223 VAL A O 1
ATOM 1768 N N . PHE A 1 224 ? -11.889 -17.116 10.589 1.00 96.69 224 PHE A N 1
ATOM 1769 C CA . PHE A 1 224 ? -11.795 -18.545 10.316 1.00 96.69 224 PHE A CA 1
ATOM 1770 C C . PHE A 1 224 ? -11.081 -19.280 11.452 1.00 96.69 224 PHE A C 1
ATOM 1772 O O . PHE A 1 224 ? -10.453 -18.673 12.322 1.00 96.69 224 PHE A O 1
ATOM 1779 N N . GLU A 1 225 ? -11.176 -20.609 11.445 1.00 93.06 225 GLU A N 1
ATOM 1780 C CA . GLU A 1 225 ? -10.395 -21.443 12.353 1.00 93.06 225 GLU A CA 1
ATOM 1781 C C . GLU A 1 225 ? -8.894 -21.347 12.068 1.00 93.06 225 GLU A C 1
ATOM 1783 O O . GLU A 1 225 ? -8.469 -21.155 10.924 1.00 93.06 225 GLU A O 1
ATOM 1788 N N . THR A 1 226 ? -8.096 -21.512 13.125 1.00 88.69 226 THR A N 1
ATOM 1789 C CA . THR A 1 226 ? -6.635 -21.442 13.052 1.00 88.69 226 THR A CA 1
ATOM 1790 C C . THR A 1 226 ? -6.110 -22.412 11.991 1.00 88.69 226 THR A C 1
ATOM 1792 O O . THR A 1 226 ? -6.508 -23.575 11.953 1.00 88.69 226 THR A O 1
ATOM 1795 N N . GLY A 1 227 ? -5.223 -21.928 11.118 1.00 86.81 227 GLY A N 1
ATOM 1796 C CA . GLY A 1 227 ? -4.696 -22.677 9.968 1.00 86.81 227 GLY A CA 1
ATOM 1797 C C . GLY A 1 227 ? -5.460 -22.454 8.656 1.00 86.81 227 GLY A C 1
ATOM 1798 O O . GLY A 1 227 ? -5.036 -22.946 7.611 1.00 86.81 227 GLY A O 1
ATOM 1799 N N . THR A 1 228 ? -6.559 -21.692 8.675 1.00 95.56 228 THR A N 1
ATOM 1800 C CA . THR A 1 228 ? -7.269 -21.284 7.456 1.00 95.56 228 THR A CA 1
ATOM 1801 C C . THR A 1 228 ? -6.816 -19.897 7.008 1.00 95.56 228 THR A C 1
ATOM 1803 O O . THR A 1 228 ? -7.298 -18.884 7.510 1.00 95.56 228 THR A O 1
ATOM 1806 N N . ALA A 1 229 ? -5.937 -19.846 6.008 1.00 96.75 229 ALA A N 1
ATOM 1807 C CA . ALA A 1 229 ? -5.432 -18.583 5.482 1.00 96.75 229 ALA A CA 1
ATOM 1808 C C . ALA A 1 229 ? -6.515 -17.751 4.780 1.00 96.75 229 ALA A C 1
ATOM 1810 O O . ALA A 1 229 ? -7.263 -18.249 3.927 1.00 96.75 229 ALA A O 1
ATOM 1811 N N . ILE A 1 230 ? -6.539 -16.453 5.084 1.00 98.25 230 ILE A N 1
ATOM 1812 C CA . ILE A 1 230 ? -7.312 -15.472 4.324 1.00 98.25 230 ILE A CA 1
ATOM 1813 C C . ILE A 1 230 ? -6.562 -15.189 3.025 1.00 98.25 230 ILE A C 1
ATOM 1815 O O . ILE A 1 230 ? -5.397 -14.804 3.046 1.00 98.25 230 ILE A O 1
ATOM 1819 N N . ILE A 1 231 ? -7.221 -15.373 1.884 1.00 97.69 231 ILE A N 1
ATOM 1820 C CA . ILE A 1 231 ? -6.610 -15.189 0.558 1.00 97.69 231 ILE A CA 1
ATOM 1821 C C . ILE A 1 231 ? -7.028 -13.881 -0.112 1.00 97.69 231 ILE A C 1
ATOM 1823 O O . ILE A 1 231 ? -6.347 -13.401 -1.012 1.00 97.69 231 ILE A O 1
ATOM 1827 N N . SER A 1 232 ? -8.163 -13.307 0.290 1.00 97.94 232 SER A N 1
ATOM 1828 C CA . SER A 1 232 ? -8.662 -12.061 -0.282 1.00 97.94 232 SER A CA 1
ATOM 1829 C C . SER A 1 232 ? -9.582 -11.337 0.692 1.00 97.94 232 SER A C 1
ATOM 1831 O O . SER A 1 232 ? -10.431 -11.948 1.348 1.00 97.94 232 SER A O 1
ATOM 1833 N N . LEU A 1 233 ? -9.420 -10.018 0.731 1.00 98.62 233 LEU A N 1
ATOM 1834 C CA . LEU A 1 233 ? -10.305 -9.077 1.393 1.00 98.62 233 LEU A CA 1
ATOM 1835 C C . LEU A 1 233 ? -10.912 -8.164 0.332 1.00 98.62 233 LEU A C 1
ATOM 1837 O O . LEU A 1 233 ? -10.196 -7.667 -0.537 1.00 98.62 233 LEU A O 1
ATOM 1841 N N . LYS A 1 234 ? -12.228 -7.946 0.395 1.00 98.31 234 LYS A N 1
ATOM 1842 C CA . LYS A 1 234 ? -12.909 -7.014 -0.506 1.00 98.31 234 LYS A CA 1
ATOM 1843 C C . LYS A 1 234 ? -13.933 -6.163 0.220 1.00 98.31 234 LYS A C 1
ATOM 1845 O O . LYS A 1 234 ? -14.887 -6.679 0.802 1.00 98.31 234 LYS A O 1
ATOM 1850 N N . LEU A 1 235 ? -13.771 -4.850 0.123 1.00 97.38 235 LEU A N 1
ATOM 1851 C CA . LEU A 1 235 ? -14.749 -3.889 0.614 1.00 97.38 235 LEU A CA 1
ATOM 1852 C C . LEU A 1 235 ? -15.908 -3.783 -0.382 1.00 97.38 235 LEU A C 1
ATOM 1854 O O . LEU A 1 235 ? -15.698 -3.509 -1.565 1.00 97.38 235 LEU A O 1
ATOM 1858 N N . ILE A 1 236 ? -17.138 -3.970 0.096 1.00 95.88 236 ILE A N 1
ATOM 1859 C CA . ILE A 1 236 ? -18.353 -3.806 -0.706 1.00 95.88 236 ILE A CA 1
ATOM 1860 C C . ILE A 1 236 ? -19.249 -2.719 -0.114 1.00 95.88 236 ILE A C 1
ATOM 1862 O O . ILE A 1 236 ? -19.456 -2.655 1.098 1.00 95.88 236 ILE A O 1
ATOM 1866 N N . ARG A 1 237 ? -19.818 -1.873 -0.980 1.00 93.31 237 ARG A N 1
ATOM 1867 C CA . ARG A 1 237 ? -20.752 -0.801 -0.600 1.00 93.31 237 ARG A CA 1
ATOM 1868 C C . ARG A 1 237 ? -22.072 -0.929 -1.369 1.00 93.31 237 ARG A C 1
ATOM 1870 O O . ARG A 1 237 ? -22.231 -0.306 -2.416 1.00 93.31 237 ARG A O 1
ATOM 1877 N N . PRO A 1 238 ? -23.015 -1.762 -0.904 1.00 89.56 238 PRO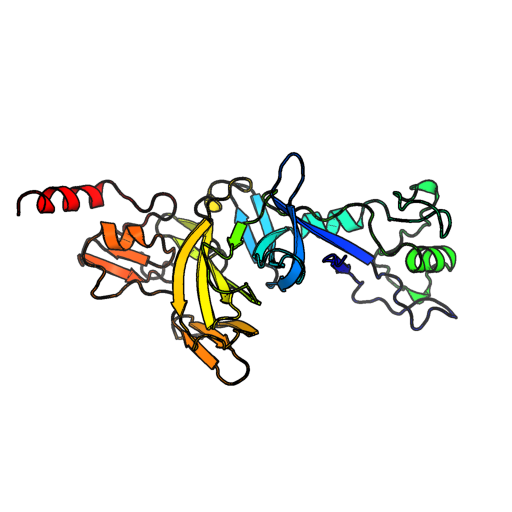 A N 1
ATOM 1878 C CA . PRO A 1 238 ? -24.298 -1.914 -1.580 1.00 89.56 238 PRO A CA 1
ATOM 1879 C C . PRO A 1 238 ? -25.148 -0.639 -1.435 1.00 89.56 238 PRO A C 1
ATOM 1881 O O . PRO A 1 238 ? -25.172 -0.037 -0.368 1.00 89.56 238 PRO A O 1
ATOM 1884 N N . TRP A 1 239 ? -25.900 -0.270 -2.478 1.00 83.25 239 TRP A N 1
ATOM 1885 C CA . TRP A 1 239 ? -26.644 1.002 -2.583 1.00 83.25 239 TRP A CA 1
ATOM 1886 C C . TRP A 1 239 ? -27.574 1.324 -1.392 1.00 83.25 239 TRP A C 1
ATOM 1888 O O . TRP A 1 239 ? -27.755 2.489 -1.062 1.00 83.25 239 TRP A O 1
ATOM 1898 N N . ASN A 1 240 ? -28.103 0.308 -0.698 1.00 85.69 240 ASN A N 1
ATOM 1899 C CA . ASN A 1 240 ? -29.040 0.456 0.429 1.00 85.69 240 ASN A CA 1
ATOM 1900 C C . ASN A 1 240 ? -28.689 -0.427 1.639 1.00 85.69 240 ASN A C 1
ATOM 1902 O O . ASN A 1 240 ? -29.568 -0.822 2.405 1.00 85.69 240 ASN A O 1
ATOM 1906 N N . LYS A 1 241 ? -27.424 -0.818 1.798 1.00 88.44 241 LYS A N 1
ATOM 1907 C CA . LYS A 1 241 ? -26.976 -1.591 2.965 1.00 88.44 241 LYS A CA 1
ATOM 1908 C C . LYS A 1 241 ? -25.702 -0.969 3.521 1.00 88.44 241 LYS A C 1
ATOM 1910 O O . LYS A 1 241 ? -24.950 -0.368 2.753 1.00 88.44 241 LYS A O 1
ATOM 1915 N N . PRO A 1 242 ? -25.434 -1.110 4.831 1.00 89.38 242 PRO A N 1
ATOM 1916 C CA . PRO A 1 242 ? -24.145 -0.708 5.365 1.00 89.38 242 PRO A CA 1
ATOM 1917 C C . PRO A 1 242 ? -23.030 -1.433 4.598 1.00 89.38 242 PRO A C 1
ATOM 1919 O O . PRO A 1 242 ? -23.211 -2.598 4.217 1.00 89.38 242 PRO A O 1
ATOM 1922 N N . PRO A 1 243 ? -21.898 -0.759 4.340 1.00 93.12 243 PRO A N 1
ATOM 1923 C CA . PRO A 1 243 ? -20.752 -1.397 3.724 1.00 93.12 243 PRO A CA 1
ATOM 1924 C C . PRO A 1 243 ? -20.269 -2.581 4.567 1.00 93.12 243 PRO A C 1
ATOM 1926 O O . PRO A 1 243 ? -20.437 -2.619 5.788 1.00 93.12 243 PRO A O 1
ATOM 1929 N N . ARG A 1 244 ? -19.703 -3.580 3.893 1.00 96.56 244 ARG A N 1
ATOM 1930 C CA . ARG A 1 244 ? -19.240 -4.825 4.515 1.00 96.56 244 ARG A CA 1
ATOM 1931 C C . ARG A 1 244 ? -17.880 -5.213 3.964 1.00 96.56 244 ARG A C 1
ATOM 1933 O O . ARG A 1 244 ? -17.555 -4.875 2.826 1.00 96.56 244 ARG A O 1
ATOM 1940 N N . LEU A 1 245 ? -17.126 -5.964 4.756 1.00 98.38 245 LEU A N 1
ATOM 1941 C CA . LEU A 1 245 ? -15.898 -6.606 4.311 1.00 98.38 245 LEU A CA 1
ATOM 1942 C C . LEU A 1 245 ? -16.209 -8.060 3.961 1.00 98.38 245 LEU A C 1
ATOM 1944 O O . LEU A 1 245 ? -16.722 -8.811 4.794 1.00 98.38 245 LEU A O 1
ATOM 1948 N N . LEU A 1 246 ? -15.928 -8.448 2.722 1.00 98.44 246 LEU A N 1
ATOM 1949 C CA . LEU A 1 246 ? -15.901 -9.844 2.311 1.00 98.44 246 LEU A CA 1
ATOM 1950 C C . LEU A 1 246 ? -14.525 -10.417 2.635 1.00 98.44 246 LEU A C 1
ATOM 1952 O O . LEU A 1 246 ? -13.511 -9.884 2.187 1.00 98.44 246 LEU A O 1
ATOM 1956 N N . VAL A 1 247 ? -14.510 -11.498 3.406 1.00 98.69 247 VAL A N 1
ATOM 1957 C CA . VAL A 1 247 ? -13.312 -12.202 3.856 1.00 98.69 247 VAL A CA 1
ATOM 1958 C C . VAL A 1 247 ? -13.338 -13.591 3.244 1.00 98.69 247 VAL A C 1
ATOM 1960 O O . VAL A 1 247 ? -14.249 -14.372 3.515 1.00 98.69 247 VAL A O 1
ATOM 1963 N N . THR A 1 248 ? -12.367 -13.882 2.387 1.00 98.56 248 THR A N 1
ATOM 1964 C CA . THR A 1 248 ? -12.358 -15.098 1.567 1.00 98.56 248 THR A CA 1
ATOM 1965 C C . THR A 1 248 ? -11.200 -15.999 1.971 1.00 98.56 248 THR A C 1
ATOM 1967 O O . THR A 1 248 ? -10.058 -15.543 2.041 1.00 98.56 248 THR A O 1
ATOM 1970 N N . SER A 1 249 ? -11.489 -17.278 2.198 1.00 97.81 249 SER A N 1
ATOM 1971 C CA . SER A 1 249 ? -10.513 -18.370 2.265 1.00 97.81 249 SER A CA 1
ATOM 1972 C C . SER A 1 249 ? -10.666 -19.280 1.041 1.00 97.81 249 SER A C 1
ATOM 1974 O O . SER A 1 249 ? -11.483 -19.027 0.156 1.00 97.81 249 SER A O 1
ATOM 1976 N N . ARG A 1 250 ? -9.897 -20.373 0.975 1.00 96.31 250 ARG A N 1
ATOM 1977 C CA . ARG A 1 250 ? -10.039 -21.366 -0.107 1.00 96.31 250 ARG A CA 1
ATOM 1978 C C . ARG A 1 250 ? -11.396 -22.076 -0.113 1.00 96.31 250 ARG A C 1
ATOM 1980 O O . ARG A 1 250 ? -11.808 -22.551 -1.164 1.00 96.31 250 ARG A O 1
ATOM 1987 N N . ALA A 1 251 ? -12.051 -22.186 1.042 1.00 94.81 251 ALA A N 1
ATOM 1988 C CA . ALA A 1 251 ? -13.259 -22.995 1.205 1.00 94.81 251 ALA A CA 1
ATOM 1989 C C . ALA A 1 251 ? -14.519 -22.168 1.488 1.00 94.81 251 ALA A C 1
ATOM 1991 O O . ALA A 1 251 ? -15.627 -22.648 1.259 1.00 94.81 251 ALA A O 1
ATOM 1992 N N . GLN A 1 252 ? -14.377 -20.957 2.031 1.00 95.75 252 GLN A N 1
ATOM 1993 C CA . GLN A 1 252 ? -15.491 -20.205 2.602 1.00 95.75 252 GLN A CA 1
ATOM 1994 C C . GLN A 1 252 ? -15.333 -18.700 2.377 1.00 95.75 252 GLN A C 1
ATOM 1996 O O . GLN A 1 252 ? -14.224 -18.174 2.282 1.00 95.75 252 GLN A O 1
ATOM 2001 N N . ILE A 1 253 ? -16.468 -18.001 2.338 1.00 98.00 253 ILE A N 1
ATOM 2002 C CA . ILE A 1 253 ? -16.536 -16.540 2.298 1.00 98.00 253 ILE A CA 1
ATOM 2003 C C . ILE A 1 253 ? -17.416 -16.080 3.455 1.00 98.00 253 ILE A C 1
ATOM 2005 O O . ILE A 1 253 ? -18.578 -16.474 3.548 1.00 98.00 253 ILE A O 1
ATOM 2009 N N . HIS A 1 254 ? -16.884 -15.204 4.302 1.00 98.06 254 HIS A N 1
ATOM 2010 C CA . HIS A 1 254 ? -17.662 -14.490 5.307 1.00 98.06 254 HIS A CA 1
ATOM 2011 C C . HIS A 1 254 ? -17.882 -13.041 4.889 1.00 98.06 254 HIS A C 1
ATOM 2013 O O . HIS A 1 254 ? -17.038 -12.413 4.257 1.00 98.06 254 HIS A O 1
ATOM 2019 N N . SER A 1 255 ? -19.029 -12.490 5.276 1.00 97.56 255 SER A N 1
ATOM 2020 C CA . SER A 1 255 ? -19.318 -11.067 5.142 1.00 97.56 255 SER A CA 1
ATOM 2021 C C . SER A 1 255 ? -19.462 -10.464 6.530 1.00 97.56 255 SER A C 1
ATOM 2023 O O . SER A 1 255 ? -20.432 -10.761 7.231 1.00 97.56 255 SER A O 1
ATOM 2025 N N . ILE A 1 256 ? -18.534 -9.596 6.923 1.00 97.31 256 ILE A N 1
ATOM 2026 C CA . ILE A 1 256 ? -18.489 -8.996 8.262 1.00 97.31 256 ILE A CA 1
ATOM 2027 C C . ILE A 1 256 ? -18.741 -7.485 8.216 1.00 97.31 256 ILE A C 1
ATOM 2029 O O . ILE A 1 256 ? -18.551 -6.832 7.188 1.00 97.31 256 ILE A O 1
ATOM 2033 N N . SER A 1 257 ? -19.217 -6.932 9.335 1.00 95.62 257 SER A N 1
ATOM 2034 C CA . SER A 1 257 ? -19.354 -5.479 9.508 1.00 95.62 257 SER A CA 1
ATOM 2035 C C . SER A 1 257 ? -17.976 -4.817 9.576 1.00 95.62 257 SER A C 1
ATOM 2037 O O . SER A 1 257 ? -17.045 -5.407 10.130 1.00 95.62 257 SER A O 1
ATOM 2039 N N . LEU A 1 258 ? -17.862 -3.586 9.067 1.00 95.94 258 LEU A N 1
ATOM 2040 C CA . LEU A 1 258 ? -16.630 -2.793 9.168 1.00 95.94 258 LEU A CA 1
ATOM 2041 C C . LEU A 1 258 ? -16.386 -2.235 10.571 1.00 95.94 258 LEU A C 1
ATOM 2043 O O . LEU A 1 258 ? -15.265 -1.848 10.880 1.00 95.94 258 LEU A O 1
ATOM 2047 N N . TRP A 1 259 ? -17.424 -2.160 11.402 1.00 94.56 259 TRP A N 1
ATOM 2048 C CA . TRP A 1 259 ? -17.373 -1.607 12.755 1.00 94.56 259 TRP A CA 1
ATOM 2049 C C . TRP A 1 259 ? -18.210 -2.445 13.721 1.00 94.56 259 TRP A C 1
ATOM 2051 O O . TRP A 1 259 ? -19.114 -3.184 13.308 1.00 94.56 259 TRP A O 1
ATOM 2061 N N . ARG A 1 260 ? -17.914 -2.290 15.014 1.00 93.94 260 ARG A N 1
ATOM 2062 C CA . ARG A 1 260 ? -18.581 -2.942 16.153 1.00 93.94 260 ARG A CA 1
ATOM 2063 C C . ARG A 1 260 ? -18.762 -1.947 17.309 1.00 93.94 260 ARG A C 1
ATOM 2065 O O . ARG A 1 260 ? -18.433 -2.238 18.448 1.00 93.94 260 ARG A O 1
ATOM 2072 N N . CYS A 1 261 ? -19.262 -0.753 16.989 1.00 93.56 261 CYS A N 1
ATOM 2073 C CA . CYS A 1 261 ? -19.465 0.325 17.964 1.00 93.56 261 CYS A CA 1
ATOM 2074 C C . CYS A 1 261 ? -20.555 -0.008 18.993 1.00 93.56 261 CYS A C 1
ATOM 2076 O O . CYS A 1 261 ? -20.453 0.359 20.155 1.00 93.56 261 CYS A O 1
ATOM 2078 N N . GLU A 1 262 ? -21.595 -0.720 18.561 1.00 91.81 262 GLU A N 1
ATOM 2079 C CA . GLU A 1 262 ? -22.798 -1.001 19.348 1.00 91.81 262 GLU A CA 1
ATOM 2080 C C . GLU A 1 262 ? -22.692 -2.396 19.981 1.00 91.81 262 GLU A C 1
ATOM 2082 O O . GLU A 1 262 ? -23.260 -3.364 19.476 1.00 91.81 262 GLU A O 1
ATOM 2087 N N . THR A 1 263 ? -21.908 -2.524 21.055 1.00 88.69 263 THR A N 1
ATOM 2088 C CA . THR A 1 263 ? -21.811 -3.775 21.830 1.00 88.69 263 THR A CA 1
ATOM 2089 C C . THR A 1 263 ? -22.127 -3.527 23.294 1.00 88.69 263 THR A C 1
ATOM 2091 O O . THR A 1 263 ? -21.777 -2.478 23.827 1.00 88.69 263 THR A O 1
ATOM 2094 N N . ASP A 1 264 ? -22.699 -4.524 23.970 1.00 86.81 264 ASP A N 1
ATOM 2095 C CA . ASP A 1 264 ? -23.065 -4.430 25.394 1.00 86.81 264 ASP A CA 1
ATOM 2096 C C . ASP A 1 264 ? -21.858 -4.220 26.327 1.00 86.81 264 ASP A C 1
ATOM 2098 O O . ASP A 1 264 ? -22.017 -3.875 27.494 1.00 86.81 264 ASP A O 1
ATOM 2102 N N . LYS A 1 265 ? -20.635 -4.429 25.820 1.00 88.50 265 LYS A N 1
ATOM 2103 C CA . LYS A 1 265 ? -19.388 -4.181 26.554 1.00 88.50 265 LYS A CA 1
ATOM 2104 C C . LYS A 1 265 ? -19.009 -2.700 26.610 1.00 88.50 265 LYS A C 1
ATOM 2106 O O . LYS A 1 265 ? -18.210 -2.330 27.461 1.00 88.50 265 LYS A O 1
ATOM 2111 N N . ILE A 1 266 ? -19.531 -1.881 25.698 1.00 92.31 266 ILE A N 1
ATOM 2112 C CA . ILE A 1 266 ? -19.219 -0.453 25.605 1.00 92.31 266 ILE A CA 1
ATOM 2113 C C . ILE A 1 266 ? -20.334 0.296 26.317 1.00 92.31 266 ILE A C 1
ATOM 2115 O O . ILE A 1 266 ? -21.423 0.480 25.775 1.00 92.31 266 ILE A O 1
ATOM 2119 N N . THR A 1 267 ? -20.056 0.695 27.553 1.00 90.12 267 THR A N 1
ATOM 2120 C CA . THR A 1 267 ? -21.070 1.281 28.442 1.00 90.12 267 THR A CA 1
ATOM 2121 C C . THR A 1 267 ? -20.775 2.730 28.790 1.00 90.12 267 THR A C 1
ATOM 2123 O O . THR A 1 267 ? -21.700 3.479 29.089 1.00 90.12 267 THR A O 1
ATOM 2126 N N . LEU A 1 268 ? -19.505 3.128 28.723 1.00 93.25 268 LEU A N 1
ATOM 2127 C CA . LEU A 1 268 ? -19.039 4.467 29.064 1.00 93.25 268 LEU A CA 1
ATOM 2128 C C . LEU A 1 268 ? -18.513 5.201 27.834 1.00 93.25 268 LEU A C 1
ATOM 2130 O O . LEU A 1 268 ? -18.105 4.582 26.842 1.00 93.25 268 LEU A O 1
ATOM 2134 N N . CYS A 1 269 ? -18.432 6.531 27.925 1.00 94.38 269 CYS A N 1
ATOM 2135 C CA . CYS A 1 269 ? -17.826 7.305 26.847 1.00 94.38 269 CYS A CA 1
ATOM 2136 C C . CYS A 1 269 ? -16.356 6.908 26.627 1.00 94.38 269 CYS A C 1
ATOM 2138 O O . CYS A 1 269 ? -15.905 6.762 25.488 1.00 94.38 269 CYS A O 1
ATOM 2140 N N . SER A 1 270 ? -15.605 6.694 27.711 1.00 94.19 270 SER A N 1
ATOM 2141 C CA . SER A 1 270 ? -14.197 6.285 27.655 1.00 94.19 270 SER A CA 1
ATOM 2142 C C . SER A 1 270 ? -13.993 4.955 26.923 1.00 94.19 270 SER A C 1
ATOM 2144 O O . SER A 1 270 ? -13.027 4.834 26.172 1.00 94.19 270 SER A O 1
ATOM 2146 N N . ASP A 1 271 ? -14.917 3.999 27.066 1.00 94.31 271 ASP A N 1
ATOM 2147 C CA . ASP A 1 271 ? -14.883 2.720 26.346 1.00 94.31 271 ASP A CA 1
ATOM 2148 C C . ASP A 1 271 ? -15.003 2.952 24.830 1.00 94.31 271 ASP A C 1
ATOM 2150 O O . ASP A 1 271 ? -14.217 2.422 24.043 1.00 94.31 271 ASP A O 1
ATOM 2154 N N . 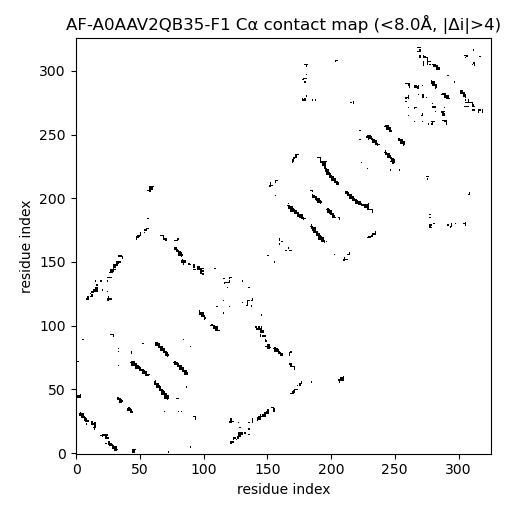CYS A 1 272 ? -15.962 3.791 24.416 1.00 95.62 272 CYS A N 1
ATOM 2155 C CA . CYS A 1 272 ? -16.209 4.105 23.008 1.00 95.62 272 CYS A CA 1
ATOM 2156 C C . CYS A 1 272 ? -15.021 4.839 22.370 1.00 95.62 272 CYS A C 1
ATOM 2158 O O . CYS A 1 272 ? -14.590 4.496 21.268 1.00 95.62 272 CYS A O 1
ATOM 2160 N N . LEU A 1 273 ? -14.448 5.823 23.072 1.00 95.19 273 LEU A N 1
ATOM 2161 C CA . LEU A 1 273 ? -13.268 6.553 22.599 1.00 95.19 273 LEU A CA 1
ATOM 2162 C C . LEU A 1 273 ? -12.006 5.685 22.601 1.00 95.19 273 LEU A C 1
ATOM 2164 O O . LEU A 1 273 ? -11.169 5.831 21.708 1.00 95.19 273 LEU A O 1
ATOM 2168 N N . GLY A 1 274 ? -11.897 4.747 23.544 1.00 95.19 274 GLY A N 1
ATOM 2169 C CA . GLY A 1 274 ? -10.806 3.779 23.631 1.00 95.19 274 GLY A CA 1
ATOM 2170 C C . GLY A 1 274 ? -10.696 2.869 22.406 1.00 95.19 274 GLY A C 1
ATOM 2171 O O . GLY A 1 274 ? -9.593 2.427 22.084 1.00 95.19 274 GLY A O 1
ATOM 2172 N N . LEU A 1 275 ? -11.794 2.663 21.664 1.00 95.50 275 LEU A N 1
ATOM 2173 C CA . LEU A 1 275 ? -11.772 1.950 20.381 1.00 95.50 275 LEU A CA 1
ATOM 2174 C C . LEU A 1 275 ? -10.934 2.665 19.319 1.00 95.50 275 LEU A C 1
ATOM 2176 O O . LEU A 1 275 ? -10.378 2.011 18.439 1.00 95.50 275 LEU A O 1
ATOM 2180 N N . ARG A 1 276 ? -10.891 4.007 19.358 1.00 96.50 276 ARG A N 1
ATOM 2181 C CA . ARG A 1 276 ? -10.200 4.866 18.374 1.00 96.50 276 ARG A CA 1
ATOM 2182 C C . ARG A 1 276 ? -10.568 4.521 16.926 1.00 96.50 276 ARG A C 1
ATOM 2184 O O . ARG A 1 276 ? -9.754 4.641 16.012 1.00 96.50 276 ARG A O 1
ATOM 2191 N N . ASP A 1 277 ? -11.806 4.080 16.739 1.00 96.69 277 ASP A N 1
ATOM 2192 C CA . ASP A 1 277 ? -12.353 3.626 15.472 1.00 96.69 277 ASP A CA 1
ATOM 2193 C C . ASP A 1 277 ? -13.011 4.808 14.739 1.00 96.69 277 ASP A C 1
ATOM 2195 O O . ASP A 1 277 ? -13.961 5.387 15.274 1.00 96.69 277 ASP A O 1
ATOM 2199 N N . PRO A 1 278 ? -12.560 5.181 13.523 1.00 95.69 278 PRO A N 1
ATOM 2200 C CA . PRO A 1 278 ? -13.146 6.287 12.761 1.00 95.69 278 PRO A CA 1
ATOM 2201 C C . PRO A 1 278 ? -14.647 6.152 12.477 1.00 95.69 278 PRO A C 1
ATOM 2203 O O . PRO A 1 278 ? -15.303 7.161 12.220 1.00 95.69 278 PRO A O 1
ATOM 2206 N N . TYR A 1 279 ? -15.215 4.943 12.553 1.00 95.19 279 TYR A N 1
ATOM 2207 C CA . TYR A 1 279 ? -16.661 4.750 12.410 1.00 95.19 279 TYR A CA 1
ATOM 2208 C C . TYR A 1 279 ? -17.442 4.942 13.711 1.00 95.19 279 TYR A C 1
ATOM 2210 O O . TYR A 1 279 ? -18.658 5.090 13.639 1.00 95.19 279 TYR A O 1
ATOM 2218 N N . CYS A 1 280 ? -16.799 4.901 14.880 1.00 95.00 280 CYS A N 1
ATOM 2219 C CA . CYS A 1 280 ? -17.489 4.904 16.169 1.00 95.00 280 CYS A CA 1
ATOM 2220 C C . CYS A 1 280 ? -17.486 6.284 16.814 1.00 95.00 280 CYS A C 1
ATOM 2222 O O . CYS A 1 280 ? -16.454 6.951 16.874 1.00 95.00 280 CYS A O 1
ATOM 2224 N N . VAL A 1 281 ? -18.651 6.690 17.312 1.00 93.94 281 VAL A N 1
ATOM 2225 C CA . VAL A 1 281 ? -18.871 7.973 17.982 1.00 93.94 281 VAL A CA 1
ATOM 2226 C C . VAL A 1 281 ? -19.676 7.753 19.252 1.00 93.94 281 VAL A C 1
ATOM 2228 O O . VAL A 1 281 ? -20.568 6.904 19.288 1.00 93.94 281 VAL A O 1
ATOM 2231 N N . TRP A 1 282 ? -19.378 8.530 20.287 1.00 94.06 282 TRP A N 1
ATOM 2232 C CA . TRP A 1 282 ? -20.208 8.591 21.480 1.00 94.06 282 TRP A CA 1
ATOM 2233 C C . TRP A 1 282 ? -21.276 9.664 21.302 1.00 94.06 282 TRP A C 1
ATOM 2235 O O . TRP A 1 282 ? -20.949 10.819 21.026 1.00 94.06 282 TRP A O 1
ATOM 2245 N N . ASP A 1 283 ? -22.543 9.296 21.458 1.00 91.44 283 ASP A N 1
ATOM 2246 C CA . ASP A 1 283 ? -23.660 10.236 21.437 1.00 91.44 283 ASP A CA 1
ATOM 2247 C C . ASP A 1 283 ? -24.078 10.567 22.870 1.00 91.44 283 ASP A C 1
ATOM 2249 O O . ASP A 1 283 ? -24.564 9.707 23.612 1.00 91.44 283 ASP A O 1
ATOM 2253 N N . LYS A 1 284 ? -23.881 11.832 23.258 1.00 89.06 284 LYS A N 1
ATOM 2254 C CA . LYS A 1 284 ? -24.168 12.307 24.617 1.00 89.06 284 LYS A CA 1
ATOM 2255 C C . LYS A 1 284 ? -25.657 12.323 24.945 1.00 89.06 284 LYS A C 1
ATOM 2257 O O . LYS A 1 284 ? -26.012 12.187 26.107 1.00 89.06 284 LYS A O 1
ATOM 2262 N N . SER A 1 285 ? -26.529 12.486 23.953 1.00 88.00 285 SER A N 1
ATOM 2263 C CA . SER A 1 285 ? -27.977 12.533 24.168 1.00 88.00 285 SER A CA 1
ATOM 2264 C C . SER A 1 285 ? -28.541 11.152 24.495 1.00 88.00 285 SER A C 1
ATOM 2266 O O . SER A 1 285 ? -29.492 11.030 25.262 1.00 88.00 285 SER A O 1
ATOM 2268 N N . THR A 1 286 ? -27.962 10.106 23.907 1.00 88.94 286 THR A N 1
ATOM 2269 C CA . THR A 1 286 ? -28.414 8.719 24.090 1.00 88.94 286 THR A CA 1
ATOM 2270 C C . THR A 1 286 ? -27.547 7.909 25.051 1.00 88.94 286 THR A C 1
ATOM 2272 O O . THR A 1 286 ? -27.958 6.809 25.420 1.00 88.94 286 THR A O 1
ATOM 2275 N N . HIS A 1 287 ? -26.384 8.434 25.457 1.00 90.25 287 HIS A N 1
ATOM 2276 C CA . HIS A 1 287 ? -25.359 7.734 26.240 1.00 90.25 287 HIS A CA 1
ATOM 2277 C C . HIS A 1 287 ? -24.980 6.380 25.623 1.00 90.25 287 HIS A C 1
ATOM 2279 O O . HIS A 1 287 ? -24.918 5.356 26.305 1.00 90.25 287 HIS A O 1
ATOM 2285 N N . LYS A 1 288 ? -24.790 6.359 24.298 1.00 92.19 288 LYS A N 1
ATOM 2286 C CA . LYS A 1 288 ? -24.456 5.145 23.545 1.00 92.19 288 LYS A CA 1
ATOM 2287 C C . LYS A 1 288 ? -23.341 5.393 22.544 1.00 92.19 288 LYS A C 1
ATOM 2289 O O . LYS A 1 288 ? -23.260 6.447 21.914 1.00 92.19 288 LYS A O 1
ATOM 2294 N N . CYS A 1 289 ? -22.524 4.363 22.349 1.00 94.44 289 CYS A N 1
ATOM 2295 C CA . CYS A 1 289 ? -21.577 4.300 21.248 1.00 94.44 289 CYS A CA 1
ATOM 2296 C C . CYS A 1 289 ? -22.305 3.822 19.990 1.00 94.44 289 CYS A C 1
ATOM 2298 O O . CYS A 1 289 ? -22.949 2.773 20.006 1.00 94.44 289 CYS A O 1
ATOM 2300 N N . MET A 1 290 ? -22.226 4.591 18.910 1.00 92.50 290 MET A N 1
ATOM 2301 C CA . MET A 1 290 ? -22.950 4.326 17.667 1.00 92.50 290 MET A CA 1
ATOM 2302 C C . MET A 1 290 ? -22.032 4.448 16.458 1.00 92.50 290 MET A C 1
ATOM 2304 O O . MET A 1 290 ? -20.977 5.082 16.512 1.00 92.50 290 MET A O 1
ATOM 2308 N N . ALA A 1 291 ? -22.453 3.856 15.343 1.00 91.00 291 ALA A N 1
ATOM 2309 C CA . ALA A 1 291 ? -21.754 4.016 14.077 1.00 91.00 291 ALA A CA 1
ATOM 2310 C C . ALA A 1 291 ? -22.149 5.314 13.348 1.00 91.00 291 ALA A C 1
ATOM 2312 O O . ALA A 1 291 ? -23.325 5.549 13.058 1.00 91.00 291 ALA A O 1
ATOM 2313 N N . ALA A 1 292 ? -21.164 6.123 12.957 1.00 82.81 292 ALA A N 1
ATOM 2314 C CA . ALA A 1 292 ? -21.341 7.308 12.124 1.00 82.81 292 ALA A CA 1
ATOM 2315 C C . ALA A 1 292 ? -20.912 7.018 10.674 1.00 82.81 292 ALA A C 1
ATOM 2317 O O . ALA A 1 292 ? -19.732 7.029 10.336 1.00 82.81 292 ALA A O 1
ATOM 2318 N N . ILE A 1 293 ? -21.880 6.769 9.784 1.00 67.88 293 ILE A N 1
ATOM 2319 C CA . ILE A 1 293 ? -21.608 6.496 8.361 1.00 67.88 293 ILE A CA 1
ATOM 2320 C C . ILE A 1 293 ? -21.828 7.773 7.535 1.00 67.88 293 ILE A C 1
ATOM 2322 O O . ILE A 1 293 ? -22.924 8.340 7.528 1.00 67.88 293 ILE A O 1
ATOM 2326 N N . ASN A 1 294 ? -20.804 8.199 6.785 1.00 58.31 294 ASN A N 1
ATOM 2327 C CA . ASN A 1 294 ? -20.865 9.277 5.783 1.00 58.31 294 ASN A CA 1
ATOM 2328 C C . ASN A 1 294 ? -21.427 10.621 6.282 1.00 58.31 294 ASN A C 1
ATOM 2330 O O . ASN A 1 294 ? -22.090 11.323 5.519 1.00 58.31 294 ASN A O 1
ATOM 2334 N N . GLY A 1 295 ? -21.241 10.975 7.559 1.00 48.72 295 GLY A N 1
ATOM 2335 C CA . GLY A 1 295 ? -21.777 12.225 8.122 1.00 48.72 295 GLY A CA 1
ATOM 2336 C C . GLY A 1 295 ? -23.302 12.385 7.990 1.00 48.72 295 GLY A C 1
ATOM 2337 O O . GLY A 1 295 ? -23.831 13.453 8.282 1.00 48.72 295 GLY A O 1
ATOM 2338 N N . ARG A 1 296 ? -24.034 11.338 7.568 1.00 47.44 296 ARG A N 1
ATOM 2339 C CA . ARG A 1 296 ? -25.469 11.396 7.231 1.00 47.44 296 ARG A CA 1
ATOM 2340 C C . ARG A 1 296 ? -26.379 11.518 8.457 1.00 47.44 296 ARG A C 1
ATOM 2342 O O . ARG A 1 296 ? -27.588 11.647 8.304 1.00 47.44 296 ARG A O 1
ATOM 2349 N N . LYS A 1 297 ? -25.796 11.531 9.656 1.00 48.84 297 LYS A N 1
ATOM 2350 C CA . LYS A 1 297 ? -26.437 11.935 10.910 1.00 48.84 297 LYS A CA 1
ATOM 2351 C C . LYS A 1 297 ? -25.522 12.824 11.759 1.00 48.84 297 LYS A C 1
ATOM 2353 O O . LYS A 1 297 ? -25.486 12.675 12.973 1.00 48.84 297 LYS A O 1
ATOM 2358 N N . ILE A 1 298 ? -24.831 13.799 11.163 1.00 52.19 298 ILE A N 1
ATOM 2359 C CA . ILE A 1 298 ? -24.575 15.031 11.929 1.00 52.19 298 ILE A CA 1
ATOM 2360 C C . ILE A 1 298 ? -25.913 15.779 11.941 1.00 52.19 298 ILE A C 1
ATOM 2362 O O . ILE A 1 298 ? -26.135 16.718 11.182 1.00 52.19 298 ILE A O 1
ATOM 2366 N N . LEU A 1 299 ? -26.872 15.255 12.709 1.00 48.84 299 LEU A N 1
ATOM 2367 C CA . LEU A 1 299 ? -28.075 15.997 13.047 1.00 48.84 299 LEU A CA 1
ATOM 2368 C C . LEU A 1 299 ? -27.567 17.217 13.810 1.00 48.84 299 LEU A C 1
ATOM 2370 O O . LEU A 1 299 ? -26.938 17.064 14.857 1.00 48.84 299 LEU A O 1
ATOM 2374 N N . GLN A 1 300 ? -27.758 18.407 13.241 1.00 44.12 300 GLN A N 1
ATOM 2375 C CA . GLN A 1 300 ? -27.533 19.662 13.950 1.00 44.12 300 GLN A CA 1
ATOM 2376 C C . GLN A 1 300 ? -28.304 19.580 15.276 1.00 44.12 300 GLN A C 1
ATOM 2378 O O . GLN A 1 300 ? -29.532 19.607 15.267 1.00 44.12 300 GLN A O 1
ATOM 2383 N N . GLY A 1 301 ? -27.588 19.380 16.386 1.00 50.38 301 GLY A N 1
ATOM 2384 C CA . GLY A 1 301 ? -28.173 19.217 17.719 1.00 50.38 301 GLY A CA 1
ATOM 2385 C C . GLY A 1 301 ? -27.593 18.085 18.576 1.00 50.38 301 GLY A C 1
ATOM 2386 O O . GLY A 1 301 ? -27.643 18.211 19.795 1.00 50.38 301 GLY A O 1
ATOM 2387 N N . ASN A 1 302 ? -27.009 17.024 17.999 1.00 60.84 302 ASN A N 1
ATOM 2388 C CA . ASN A 1 302 ? -26.377 15.968 18.806 1.00 60.84 302 ASN A CA 1
ATOM 2389 C C . ASN A 1 302 ? -24.912 16.322 19.093 1.00 60.84 302 ASN A C 1
ATOM 2391 O O . ASN A 1 302 ? -24.112 16.497 18.171 1.00 60.84 302 ASN A O 1
ATOM 2395 N N . GLU A 1 303 ? -24.551 16.388 20.373 1.00 83.12 303 GLU A N 1
ATOM 2396 C CA . GLU A 1 303 ? -23.160 16.497 20.808 1.00 83.12 303 GLU A CA 1
ATOM 2397 C C . GLU A 1 303 ? -22.488 15.120 20.675 1.00 83.12 303 GLU A C 1
ATOM 2399 O O . GLU A 1 303 ? -22.648 14.237 21.522 1.00 83.12 303 GLU A O 1
ATOM 2404 N N . LEU A 1 304 ? -21.785 14.917 19.558 1.00 90.06 304 LEU A N 1
ATOM 2405 C CA . LEU A 1 304 ? -21.043 13.694 19.258 1.00 90.06 304 LEU A CA 1
ATOM 2406 C C . LEU A 1 304 ? -19.580 13.855 19.674 1.00 90.06 304 LEU A C 1
ATOM 2408 O O . LEU A 1 304 ? -18.932 14.826 19.283 1.00 90.06 304 LEU A O 1
ATOM 2412 N N . ILE A 1 305 ? -19.041 12.881 20.408 1.00 92.06 305 ILE A N 1
ATOM 2413 C CA . ILE A 1 305 ? -17.634 12.862 20.819 1.00 92.06 305 ILE A CA 1
ATOM 2414 C C . ILE A 1 305 ? -16.906 11.726 20.098 1.00 92.06 305 ILE A C 1
ATOM 2416 O O . ILE A 1 305 ? -17.356 10.579 20.079 1.00 92.06 305 ILE A O 1
ATOM 2420 N N . GLN A 1 306 ? -15.748 12.042 19.523 1.00 93.31 306 GLN A N 1
ATOM 2421 C CA . GLN A 1 306 ? -14.843 11.080 18.900 1.00 93.31 306 GLN A CA 1
ATOM 2422 C C . GLN A 1 306 ? -13.394 11.532 19.113 1.00 93.31 306 GLN A C 1
ATOM 2424 O O . GLN A 1 306 ? -13.113 12.726 19.126 1.00 93.31 306 GLN A O 1
ATOM 2429 N N . SER A 1 307 ? -12.460 10.590 19.266 1.00 93.88 307 SER A N 1
ATOM 2430 C CA . SER A 1 307 ? -11.029 10.898 19.346 1.00 93.88 307 SER A CA 1
ATOM 2431 C C . SER A 1 307 ? -10.189 9.744 18.811 1.00 93.88 307 SER A C 1
ATOM 2433 O O . SER A 1 307 ? -9.994 8.728 19.474 1.00 93.88 307 SER A O 1
ATOM 2435 N N . ILE A 1 308 ? -9.659 9.902 17.598 1.00 95.00 308 ILE A N 1
ATOM 2436 C CA . ILE A 1 308 ? -8.815 8.879 16.961 1.00 95.00 308 ILE A CA 1
ATOM 2437 C C . ILE A 1 308 ? -7.355 9.034 17.402 1.00 95.00 308 ILE A C 1
ATOM 2439 O O . ILE A 1 308 ? -6.653 8.057 17.663 1.00 95.00 308 ILE A O 1
ATOM 2443 N N . SER A 1 309 ? -6.874 10.269 17.548 1.00 92.38 309 SER A N 1
ATOM 2444 C CA . SER A 1 309 ? -5.465 10.582 17.816 1.00 92.38 309 SER A CA 1
ATOM 2445 C C . SER A 1 309 ? -5.016 10.324 19.260 1.00 92.38 309 SER A C 1
ATOM 2447 O O . SER A 1 309 ? -3.856 9.943 19.453 1.00 92.38 309 SER A O 1
ATOM 2449 N N . SER A 1 310 ? -5.905 10.464 20.253 1.00 92.31 310 SER A N 1
ATOM 2450 C CA . SER A 1 310 ? -5.616 10.164 21.666 1.00 92.31 310 SER A CA 1
ATOM 2451 C C . SER A 1 310 ? -6.460 9.030 22.247 1.00 92.31 310 SER A C 1
ATOM 2453 O O . SER A 1 310 ? -5.976 8.343 23.141 1.00 92.31 310 SER A O 1
ATOM 2455 N N . GLY A 1 311 ? -7.681 8.811 21.743 1.00 93.44 311 GLY A N 1
ATOM 2456 C CA . GLY A 1 311 ? -8.641 7.887 22.362 1.00 93.44 311 GLY A CA 1
ATOM 2457 C C . GLY A 1 311 ? -9.254 8.417 23.655 1.00 93.44 311 GLY A C 1
ATOM 2458 O O . GLY A 1 311 ? -9.808 7.656 24.439 1.00 93.44 311 GLY A O 1
ATOM 2459 N N . THR A 1 312 ? -9.131 9.720 23.904 1.00 92.75 312 THR A N 1
ATOM 2460 C CA . THR A 1 312 ? -9.608 10.378 25.122 1.00 92.75 312 THR A CA 1
ATOM 2461 C C . THR A 1 312 ? -10.236 11.729 24.799 1.00 92.75 312 THR A C 1
ATOM 2463 O O . THR A 1 312 ? -9.880 12.366 23.805 1.00 92.75 312 THR A O 1
ATOM 2466 N N . HIS A 1 313 ? -11.157 12.173 25.655 1.00 92.19 313 HIS A N 1
ATOM 2467 C CA . HIS A 1 313 ? -11.786 13.490 25.589 1.00 92.19 313 HIS A CA 1
ATOM 2468 C C . HIS A 1 313 ? -12.069 13.994 27.015 1.00 92.19 313 HIS A C 1
ATOM 2470 O O . HIS A 1 313 ? -12.516 13.181 27.828 1.00 92.19 313 HIS A O 1
ATOM 2476 N N . PRO A 1 314 ? -11.842 15.283 27.348 1.00 89.62 314 PRO A N 1
ATOM 2477 C CA . PRO A 1 314 ? -12.026 15.802 28.710 1.00 89.62 314 PRO A CA 1
ATOM 2478 C C . PRO A 1 314 ? -13.413 15.521 29.296 1.00 89.62 314 PRO A C 1
ATOM 2480 O O . PRO A 1 314 ? -13.533 15.105 30.444 1.00 89.62 314 PRO A O 1
ATOM 2483 N N . GLU A 1 315 ? -14.457 15.649 28.479 1.00 87.31 315 GLU A N 1
ATOM 2484 C CA . GLU A 1 315 ? -15.844 15.402 28.901 1.00 87.31 315 GLU A CA 1
ATOM 2485 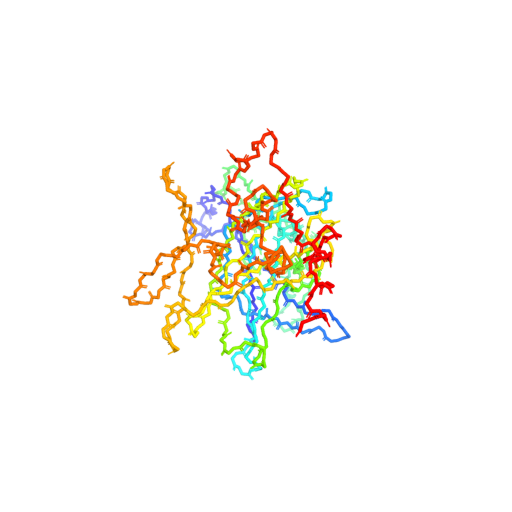C C . GLU A 1 315 ? -16.126 13.938 29.269 1.00 87.31 315 GLU A C 1
ATOM 2487 O O . GLU A 1 315 ? -17.078 13.659 29.986 1.00 87.31 315 GLU A O 1
ATOM 2492 N N . CYS A 1 316 ? -15.276 13.008 28.832 1.00 87.06 316 CYS A N 1
ATOM 2493 C CA . CYS A 1 316 ? -15.400 11.581 29.126 1.00 87.06 316 CYS A CA 1
ATOM 2494 C C . CYS A 1 316 ? -14.498 11.137 30.286 1.00 87.06 316 CYS A C 1
ATOM 2496 O O . CYS A 1 316 ? -14.571 9.991 30.721 1.00 87.06 316 CYS A O 1
ATOM 2498 N N . MET A 1 317 ? -13.650 12.033 30.809 1.00 75.88 317 MET A N 1
ATOM 2499 C CA . MET A 1 317 ? -12.803 11.754 31.975 1.00 75.88 317 MET A CA 1
ATOM 2500 C C . MET A 1 317 ? -13.561 11.914 33.300 1.00 75.88 317 MET A C 1
ATOM 2502 O O . MET A 1 317 ? -13.192 11.280 34.285 1.00 75.88 317 MET A O 1
ATOM 2506 N N . GLY A 1 318 ? -14.640 12.706 33.327 1.00 64.06 318 GLY A N 1
ATOM 2507 C CA . GLY A 1 318 ? -15.472 12.894 34.523 1.00 64.06 318 GLY A CA 1
ATOM 2508 C C . GLY A 1 318 ? -16.188 11.621 34.993 1.00 64.06 318 GLY A C 1
ATOM 2509 O O . GLY A 1 318 ? -16.461 11.478 36.179 1.00 64.06 318 GLY A O 1
ATOM 2510 N N . GLU A 1 319 ? -16.432 10.661 34.094 1.00 58.66 319 GLU A N 1
ATOM 2511 C CA . GLU A 1 319 ? -17.099 9.388 34.416 1.00 58.66 319 GLU A CA 1
ATOM 2512 C C . GLU A 1 319 ? -16.182 8.393 35.154 1.00 58.66 319 GLU A C 1
ATOM 2514 O O . GLU A 1 319 ? -16.671 7.497 35.841 1.00 58.66 319 GLU A O 1
ATOM 2519 N N . LEU A 1 320 ? -14.854 8.550 35.058 1.00 52.75 320 LEU A N 1
ATOM 2520 C CA . LEU A 1 320 ? -13.878 7.656 35.699 1.00 52.75 320 LEU A CA 1
ATOM 2521 C C . LEU A 1 320 ? -13.727 7.915 37.206 1.00 52.75 320 LEU A C 1
ATOM 2523 O O . LEU A 1 320 ? -13.427 6.984 37.949 1.00 52.75 320 LEU A O 1
ATOM 2527 N N . LEU A 1 321 ? -13.964 9.149 37.665 1.00 49.41 321 LEU A N 1
ATOM 2528 C CA . LEU A 1 321 ? -13.822 9.530 39.078 1.00 49.41 321 LEU A CA 1
ATOM 2529 C C . LEU A 1 321 ? -14.944 8.967 39.965 1.00 49.41 321 LEU A C 1
ATOM 2531 O O . LEU A 1 321 ? -14.712 8.695 41.138 1.00 49.41 321 LEU A O 1
ATOM 2535 N N . ASN A 1 322 ? -16.121 8.690 39.398 1.00 48.25 322 ASN A N 1
ATOM 2536 C CA . ASN A 1 322 ? -17.247 8.105 40.137 1.00 48.25 322 ASN A CA 1
ATOM 2537 C C . ASN A 1 322 ? -17.112 6.590 40.390 1.00 48.25 322 ASN A C 1
ATOM 2539 O O . ASN A 1 322 ? -17.931 6.027 41.109 1.00 48.25 322 ASN A O 1
ATOM 2543 N N . LYS A 1 323 ? -16.109 5.914 39.807 1.00 47.38 323 LYS A N 1
ATOM 2544 C CA . LYS A 1 323 ? -15.849 4.477 40.031 1.00 47.38 323 LYS A CA 1
ATOM 2545 C C . LYS A 1 323 ? -14.878 4.191 41.175 1.00 47.38 323 LYS A C 1
ATOM 2547 O O . LYS A 1 323 ? -14.770 3.042 41.578 1.00 47.38 323 LYS A O 1
ATOM 2552 N N . THR A 1 324 ? -14.161 5.193 41.678 1.00 43.62 324 THR A N 1
ATOM 2553 C CA . THR A 1 324 ? -13.227 5.024 42.805 1.00 43.62 324 THR A CA 1
ATOM 2554 C C . THR A 1 324 ? -13.887 5.142 44.182 1.00 43.62 324 THR A C 1
ATOM 2556 O O . THR A 1 324 ? -13.231 4.833 45.170 1.00 43.62 324 THR A O 1
ATOM 2559 N N . ASP A 1 325 ? -15.171 5.514 44.237 1.00 40.09 325 ASP A N 1
ATOM 2560 C CA . ASP A 1 325 ? -15.952 5.684 45.474 1.00 40.09 325 ASP A CA 1
ATOM 2561 C C . ASP A 1 325 ? -17.083 4.634 45.650 1.00 40.09 325 ASP A C 1
ATOM 2563 O O . ASP A 1 325 ? -18.017 4.848 46.426 1.00 40.09 325 ASP A O 1
ATOM 2567 N N . GLN A 1 326 ? -17.015 3.491 44.952 1.00 35.75 326 GLN A N 1
ATOM 2568 C CA . GLN A 1 326 ? -17.881 2.310 45.154 1.00 35.75 326 GLN A CA 1
ATOM 2569 C C . GLN A 1 326 ? -17.050 1.033 45.258 1.00 35.75 326 GLN A C 1
ATOM 2571 O O . GLN A 1 326 ? -17.472 0.139 46.026 1.00 35.75 326 GLN A O 1
#

pLDDT: mean 91.49, std 11.44, range [35.75, 98.75]

Sequence (326 aa):
IVYSRVAKVCRHDKGGPHKFRNKWTSYLKSRLTCSIAGDHPFYFNEIQATTAPVEGRYGDYATTLIYGIFKTHENSTLESAVCAFTFQDIMDTFEGPFKGQATNNASWLPVNETQVPEPRPGQCVRDSSTLPDVTLNFIRVHSLMDEAVPAFFDQPLLISTNIQYSGQFTSIEVDPQVRTVDGTKYDVLFIGTDDGKVLKVVNTKSHDSNKKVKPFVIEELKVFETGTAIISLKLIRPWNKPPRLLVTSRAQIHSISLWRCETDKITLCSDCLGLRDPYCVWDKSTHKCMAAINGRKILQGNELIQSISSGTHPECMGELLNKTDQ

Nearest PDB structures (foldseek):
  6qp9-assembly1_B  TM=9.173E-01  e=5.682E-34  Drosophila melanogaster
  6fkk-assembly1_A  TM=9.087E-01  e=5.355E-32  Drosophila melanogaster
  6fkm-assembly1_B  TM=9.049E-01  e=3.090E-31  Drosophila melanogaster
  6qp7-assembly1_A  TM=9.213E-01  e=1.022E-26  Drosophila melanogaster
  8rmj-assembly1_A-2  TM=8.835E-01  e=2.199E-26  Drosophila melanogaster

InterPro domains:
  IPR001627 Sema domain [PF01403] (59-235)
  IPR001627 Sema domain [PS51004] (1-258)
  IPR001627 Sema domain [SM00630] (1-239)
  IPR002165 Plexin repeat [PF01437] (266-291)
  IPR015943 WD40/YVTN repeat-like-containing domain superfamily [G3DSA:2.130.10.10] (1-259)
  IPR016201 PSI domain [SM00423] (260-317)
  IPR027231 Semaphorin [PTHR11036] (2-316)
  IPR036352 Sema domain superfamily [SSF101912] (2-262)

Mean predicted aligned error: 6.07 Å

Organism: Meganyctiphanes norvegica (NCBI:txid48144)

Solvent-accessible surface area (backbone atoms only — not comparable to full-atom values): 17980 Å² total; per-residue (Å²): 137,75,73,30,66,52,70,50,66,48,94,71,64,66,13,25,43,85,94,30,45,93,36,82,64,24,54,36,33,29,40,53,47,39,34,45,80,60,101,72,64,50,65,36,30,43,66,60,33,60,44,70,82,39,70,43,59,25,31,92,47,73,51,42,34,33,42,32,35,23,20,38,55,89,95,52,69,76,35,20,34,34,28,38,31,38,56,62,51,53,53,53,36,71,73,49,48,34,28,36,53,95,44,99,86,45,69,80,41,69,46,58,71,92,74,60,45,84,70,60,65,50,59,81,59,94,60,35,46,75,50,55,69,68,32,52,57,46,34,73,72,42,28,38,32,53,54,58,29,63,25,58,47,67,31,51,55,44,75,41,42,69,88,82,36,94,48,48,65,35,21,43,33,70,51,66,51,43,52,36,95,90,67,50,39,39,51,40,37,40,37,24,12,41,36,10,32,39,36,34,34,34,46,50,30,31,46,77,24,55,63,52,77,43,62,41,76,59,45,77,42,78,77,46,60,80,74,40,36,29,68,42,50,43,83,44,73,54,97,88,48,81,51,32,36,36,43,28,40,96,88,50,75,48,79,41,70,82,70,77,40,76,41,94,88,47,73,49,58,48,52,40,21,58,42,39,41,64,45,34,32,26,33,66,88,75,64,41,32,35,73,51,65,87,66,78,74,71,52,92,84,69,63,68,47,71,26,58,71,77,23,64,54,78,87,38,55,66,67,60,65,68,63,78,79,116

Radius of gyration: 24.04 Å; Cα contacts (8 Å, |Δi|>4): 763; chains: 1; bounding box: 60×43×83 Å

Foldseek 3Di:
DAADKDWDADPPQCFAADPTRPPGQQIAMETAFAWDDDPDIGTQGAWQEKEDWFFDAFANDTFTKIKIKGFDDPVDFTKIFIFIFTPVLVVVLVVAFFWAAPDPPGDTDGDDPVQQDPPGTNDDDPYNHPDDPSSRVCCVRGRYGPDHGATQQNHTLDMDGVVRDVFGWREKYWDFFLAAPVRFTWIWMWTWTQQQKTWIKTQLNRRNHSHDHDIDGLDIDRHDHGRFGFNYWDWDDDPPDQIWIWTDTPPDIDTHHPDDQADPVQQAQLSQLQSLDRQWKQWPVVSGIDGDHPVPPPPVPTDIDYHNNPSDDPVRVVVVVVVVVD

Secondary structure (DSSP, 8-state):
----EEEE--TT----SGGGTTS-SS-EEEEB--EE-SSS-EE--EEEEEPPPEEEEETTEEEEEEEEEEE--TTS---EEEEEEEHHHHHHHHHSPBEE-SSTTSPPEEPPGGGSPSSPTT---S-GGG--HHHHHHHHH--BBSSPBPPTTSS-SEEE-TTT-SS-EEEEEEEEEEEPTTS-EEEEEEEEETTSEEEEEEETTTTT-SS---EEEEEEEE-S-TT----EEEEE--TTS--EEEEE-SS-EEEEES-----TT--SHHHHHHT--TTEEEETTTTEEEE--TTTT--TT--EE--SSSS--HHHHHHHHTTTT-